Protein AF-0000000080326384 (afdb_homodimer)

Secondary structure (DSSP, 8-state):
--EEEEE--GGGHHHHHHHHHHHT----HHHHHHHHHHHHT-TTEEEEEEEETTEEEEEEEEEEE--SSS--EEEEEEEEE-GGG-SSSHHHHHHHHHHHHHHHTT--EEEEEEETT-HHHHHHHHHTT-EEEEEEEEEEEEPP-/--EEEEE--GGGHHHHHHHHHHHT----HHHHHHHHHHHHT-TTEEEEEEEETTEEEEEEEEEEE--SSS--EEEEEEEEE-GGG-SSSHHHHHHHHHHHHHHHTT--EEEEEEETT-HHHHHHHHHTT-EEEEEEEEEEEE---

Foldseek 3Di:
DDKDKDFDDLVCLVLVQVQVVVVVDHDDSVVSSVVCVVQVPDPFKTKMFIDDPHHGFKMWIKGWDDDPVDDIAIETPDIGGHPVCPPVCPRLVNVVVVCVVCVVVVHRHYYYDDDPVPVVVVVVVVVSPDDDDDDDDDDDDDDDD/DDKDKDFDDLVCLVLVQVQVVVVVDHDDSVVSSVVCVVQVPDPFKTKMFIDDPHHGFKMWIKGWDDDPVDDIAIETPDIGGHPVCPPVCPRLVNVVVVCVVCVVVVHRHYYYDDDPVPVVVVVVVVVSPDDDDDDDDDDDDDDDD

Solvent-accessible surface area (backbone atoms only — not comparable to full-atom values): 15819 Å² total; per-residue (Å²): 113,71,76,46,74,44,71,66,54,75,88,44,23,58,57,50,27,57,44,30,36,76,71,72,34,75,62,49,50,67,58,31,40,54,34,45,57,57,45,74,73,35,89,52,49,46,47,40,30,33,31,43,73,91,39,70,46,28,41,34,34,32,31,64,41,79,44,85,68,48,77,61,30,30,34,47,78,46,73,42,58,35,83,90,57,57,96,65,57,55,65,58,52,49,52,49,54,50,51,53,54,31,48,76,69,74,31,45,36,39,34,38,70,39,51,67,85,46,56,68,58,52,52,52,41,44,73,73,60,31,41,80,73,51,46,29,36,32,30,38,31,79,53,81,134,112,72,76,48,73,45,72,66,52,76,88,44,24,57,55,50,26,56,45,30,37,76,71,72,34,76,63,49,50,68,58,30,38,54,35,45,57,58,45,74,73,34,89,50,50,46,48,39,29,35,31,42,74,90,41,71,44,28,40,35,35,33,32,64,42,79,44,83,70,49,77,60,31,31,35,46,80,46,73,44,57,35,83,92,56,59,96,66,58,54,66,60,51,50,51,49,54,50,51,53,54,31,48,74,68,75,30,46,34,40,34,37,70,40,52,68,84,45,56,68,59,52,52,50,41,43,72,71,61,30,40,80,75,52,46,29,37,32,29,39,31,79,52,82,131

pLDDT: mean 96.23, std 3.72, range [65.94, 98.81]

Radius of gyration: 19.83 Å; Cα contacts (8 Å, |Δi|>4): 556; chains: 2; bounding box: 42×64×42 Å

InterPro domains:
  IPR000182 GNAT domain [PF00583] (30-130)
  IPR000182 GNAT domain [PS51186] (3-145)
  IPR016181 Acyl-CoA N-acyltransferase [SSF55729] (1-140)
  IPR050832 Bacterial Acetyltransferase [PTHR43877] (11-135)

Nearest PDB structures (foldseek):
  8a9o-assembly1_A  TM=8.578E-01  e=5.288E-11  Acinetobacter baumannii
  3bj7-assembly2_C  TM=8.298E-01  e=9.543E-10  Mus musculus
  2q4v-assembly1_B  TM=7.803E-01  e=3.926E-09  Homo sapiens
  2b3v-assembly1_A  TM=8.300E-01  e=1.332E-08  Homo sapiens
  6yug-assembly1_B  TM=7.821E-01  e=7.086E-08  Cryptosporidium parvum Iowa II

Organism: NCBI:txid1503925

Structure (mmCIF, N/CA/C/O backbone):
data_AF-0000000080326384-model_v1
#
loop_
_entity.id
_entity.type
_entity.pdbx_description
1 polymer 'GCN5 family acetyltransferase'
#
loop_
_atom_site.group_PDB
_atom_site.id
_atom_site.type_symbol
_atom_site.label_atom_id
_atom_site.label_alt_id
_atom_site.label_comp_id
_atom_site.label_asym_id
_atom_site.label_entity_id
_atom_site.label_seq_id
_atom_site.pdbx_PDB_ins_code
_atom_site.Cartn_x
_atom_site.Cartn_y
_atom_site.Cartn_z
_atom_site.occupancy
_atom_site.B_iso_or_equiv
_atom_site.auth_seq_id
_atom_site.auth_comp_id
_atom_site.auth_asym_id
_atom_site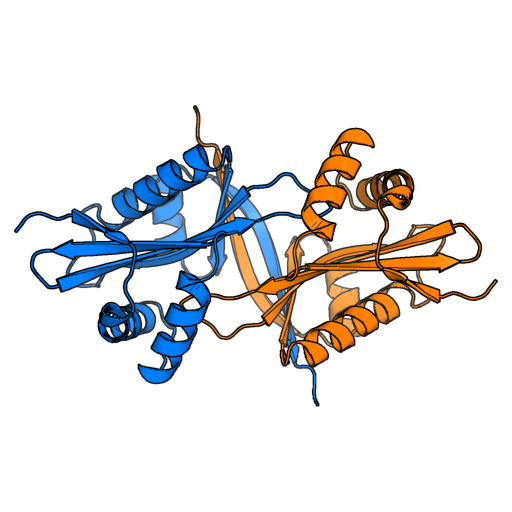.auth_atom_id
_atom_site.pdbx_PDB_model_num
ATOM 1 N N . MET A 1 1 ? 5.777 31.5 17.5 1 82.75 1 MET A N 1
ATOM 2 C CA . MET A 1 1 ? 6.441 30.328 18.062 1 82.75 1 MET A CA 1
ATOM 3 C C . MET A 1 1 ? 7.02 29.453 16.969 1 82.75 1 MET A C 1
ATOM 5 O O . MET A 1 1 ? 6.477 29.391 15.859 1 82.75 1 MET A O 1
ATOM 9 N N . PRO A 1 2 ? 8.125 28.828 17.312 1 91.62 2 PRO A N 1
ATOM 10 C CA . PRO A 1 2 ? 8.828 28.188 16.219 1 91.62 2 PRO A CA 1
ATOM 11 C C . PRO A 1 2 ? 8.172 26.875 15.781 1 91.62 2 PRO A C 1
ATOM 13 O O . PRO A 1 2 ? 7.559 26.188 16.609 1 91.62 2 PRO A O 1
ATOM 16 N N . LEU A 1 3 ? 8.102 26.609 14.562 1 96.62 3 LEU A N 1
ATOM 17 C CA . LEU A 1 3 ? 7.68 25.359 13.969 1 96.62 3 LEU A CA 1
ATOM 18 C C . LEU A 1 3 ? 8.641 24.234 14.336 1 96.62 3 LEU A C 1
ATOM 20 O O . LEU A 1 3 ? 9.859 24.391 14.234 1 96.62 3 LEU A O 1
ATOM 24 N N . TYR A 1 4 ? 8.148 23.125 14.906 1 97.81 4 TYR A N 1
ATOM 25 C CA . TYR A 1 4 ? 8.977 21.953 15.125 1 97.81 4 TYR A CA 1
ATOM 26 C C . TYR A 1 4 ? 8.227 20.672 14.781 1 97.81 4 TYR A C 1
ATOM 28 O O . TYR A 1 4 ? 7.008 20.703 14.578 1 97.81 4 TYR A O 1
ATOM 36 N N . PHE A 1 5 ? 8.93 19.578 14.664 1 98.5 5 PHE A N 1
ATOM 37 C CA . PHE A 1 5 ? 8.383 18.297 14.25 1 98.5 5 PHE A CA 1
ATOM 38 C C . PHE A 1 5 ? 8.656 17.219 15.305 1 98.5 5 PHE A C 1
ATOM 40 O O . PHE A 1 5 ? 9.734 17.188 15.891 1 98.5 5 PHE A O 1
ATOM 47 N N . ARG A 1 6 ? 7.711 16.391 15.508 1 98.12 6 ARG A N 1
ATOM 48 C CA . ARG A 1 6 ? 7.891 15.281 16.438 1 98.12 6 ARG A CA 1
ATOM 49 C C . ARG A 1 6 ? 6.996 14.102 16.062 1 98.12 6 ARG A C 1
ATOM 51 O O . ARG A 1 6 ? 6.098 14.242 15.227 1 98.12 6 ARG A O 1
ATOM 58 N N . ASP A 1 7 ? 7.242 12.977 16.703 1 98.12 7 ASP A N 1
ATOM 59 C CA . ASP A 1 7 ? 6.395 11.805 16.516 1 98.12 7 ASP A CA 1
ATOM 60 C C . ASP A 1 7 ? 4.984 12.055 17.047 1 98.12 7 ASP A C 1
ATOM 62 O O . ASP A 1 7 ? 4.809 12.75 18.047 1 98.12 7 ASP A O 1
ATOM 66 N N . LEU A 1 8 ? 4.023 11.469 16.375 1 98.31 8 LEU A N 1
ATOM 67 C CA . LEU A 1 8 ? 2.637 11.484 16.828 1 98.31 8 LEU A CA 1
ATOM 68 C C . LEU A 1 8 ? 2.502 10.828 18.188 1 98.31 8 LEU A C 1
ATOM 70 O O . LEU A 1 8 ? 3.207 9.859 18.484 1 98.31 8 LEU A O 1
ATOM 74 N N . LYS A 1 9 ? 1.653 11.359 19.016 1 97.44 9 LYS A N 1
ATOM 75 C CA . LYS A 1 9 ? 1.249 10.75 20.281 1 97.44 9 LYS A CA 1
ATOM 76 C C . LYS A 1 9 ? -0.255 10.5 20.312 1 97.44 9 LYS A C 1
ATOM 78 O O . LYS A 1 9 ? -1.006 11.086 19.531 1 97.44 9 LYS A O 1
ATOM 83 N N . ILE A 1 10 ? -0.626 9.594 21.25 1 96.94 10 ILE A N 1
ATOM 84 C CA . ILE A 1 10 ? -2.037 9.234 21.344 1 96.94 10 ILE A CA 1
ATOM 85 C C . ILE A 1 10 ? -2.867 10.477 21.656 1 96.94 10 ILE A C 1
ATOM 87 O O . ILE A 1 10 ? -3.994 10.617 21.172 1 96.94 10 ILE A O 1
ATOM 91 N N . GLU A 1 11 ? -2.35 11.445 22.375 1 97.06 11 GLU A N 1
ATOM 92 C CA . GLU A 1 11 ? -3.049 12.656 22.797 1 97.06 11 GLU A CA 1
ATOM 93 C C . GLU A 1 11 ? -3.316 13.578 21.609 1 97.06 11 GLU A C 1
ATOM 95 O O . GLU A 1 11 ? -4.117 14.508 21.703 1 97.06 11 GLU A O 1
ATOM 100 N N . ASP A 1 12 ? -2.684 13.281 20.469 1 98 12 ASP A N 1
ATOM 101 C CA . ASP A 1 12 ? -2.82 14.125 19.281 1 98 12 ASP A CA 1
ATOM 102 C C . ASP A 1 12 ? -4.047 13.727 18.469 1 98 12 ASP A C 1
ATOM 104 O O . ASP A 1 12 ? -4.352 14.352 17.453 1 98 12 ASP A O 1
ATOM 108 N N . ALA A 1 13 ? -4.809 12.773 18.922 1 97.69 13 ALA A N 1
ATOM 109 C CA . ALA A 1 13 ? -5.867 12.141 18.125 1 97.69 13 ALA A CA 1
ATOM 110 C C . ALA A 1 13 ? -6.91 13.172 17.688 1 97.69 13 ALA A C 1
ATOM 112 O O . ALA A 1 13 ? -7.41 13.117 16.562 1 97.69 13 ALA A O 1
ATOM 113 N N . GLU A 1 14 ? -7.223 14.062 18.531 1 97.56 14 GLU A N 1
ATOM 114 C CA . GLU A 1 14 ? -8.227 15.062 18.188 1 97.56 14 GLU A CA 1
ATOM 115 C C . GLU A 1 14 ? -7.754 15.945 17.031 1 97.56 14 GLU A C 1
ATOM 117 O O . GLU A 1 14 ? -8.516 16.219 16.109 1 97.56 14 GLU A O 1
ATOM 122 N N . ALA A 1 15 ? -6.562 16.422 17.156 1 98.12 15 ALA A N 1
ATOM 123 C CA . ALA A 1 15 ? -6 17.25 16.094 1 98.12 15 ALA A CA 1
ATOM 124 C C . ALA A 1 15 ? -5.898 16.484 14.789 1 98.12 15 ALA A C 1
ATOM 126 O O . ALA A 1 15 ? -6.176 17.016 13.711 1 98.12 15 ALA A O 1
ATOM 127 N N . VAL A 1 16 ? -5.496 15.195 14.867 1 98.19 16 VAL A N 1
ATOM 128 C CA . VAL A 1 16 ? -5.402 14.336 13.688 1 98.19 16 VAL A CA 1
ATOM 129 C C . VAL A 1 16 ? -6.777 14.195 13.039 1 98.19 16 VAL A C 1
ATOM 131 O O . VAL A 1 16 ? -6.906 14.289 11.82 1 98.19 16 VAL A O 1
ATOM 134 N N . THR A 1 17 ? -7.777 14 13.875 1 98.06 17 THR A N 1
ATOM 135 C CA . THR A 1 17 ? -9.141 13.875 13.383 1 98.06 17 THR A CA 1
ATOM 136 C C . THR A 1 17 ? -9.562 15.125 12.609 1 98.06 17 THR A C 1
ATOM 138 O O . THR A 1 17 ? -10.055 15.031 11.484 1 98.06 17 THR A O 1
ATOM 141 N N . ARG A 1 18 ? -9.328 16.234 13.219 1 97.81 18 ARG A N 1
ATOM 142 C CA . ARG A 1 18 ? -9.68 17.516 12.609 1 97.81 18 ARG A CA 1
ATOM 143 C C . ARG A 1 18 ? -8.953 17.703 11.281 1 97.81 18 ARG A C 1
ATOM 145 O O . ARG A 1 18 ? -9.562 18.094 10.281 1 97.81 18 ARG A O 1
ATOM 152 N N . LEU A 1 19 ? -7.699 17.422 11.234 1 98.19 19 LEU A N 1
ATOM 153 C CA . LEU A 1 19 ? -6.891 17.609 10.031 1 98.19 19 LEU A CA 1
ATOM 154 C C . LEU A 1 19 ? -7.273 16.594 8.961 1 98.19 19 LEU A C 1
ATOM 156 O O . LEU A 1 19 ? -7.297 16.922 7.77 1 98.19 19 LEU A O 1
ATOM 160 N N . SER A 1 20 ? -7.512 15.312 9.383 1 97.62 20 SER A N 1
ATOM 161 C CA . SER A 1 20 ? -7.93 14.297 8.43 1 97.62 20 SER A CA 1
ATOM 162 C C . SER A 1 20 ? -9.242 14.68 7.75 1 97.62 20 SER A C 1
ATOM 164 O O . SER A 1 20 ? -9.453 14.375 6.574 1 97.62 20 SER A O 1
ATOM 166 N N . ASP A 1 21 ? -10.109 15.328 8.484 1 97.12 21 ASP A N 1
ATOM 167 C CA . ASP A 1 21 ? -11.352 15.828 7.914 1 97.12 21 ASP A CA 1
ATOM 168 C C . ASP A 1 21 ? -11.078 16.812 6.781 1 97.12 21 ASP A C 1
ATOM 170 O O . ASP A 1 21 ? -11.742 16.766 5.738 1 97.12 21 ASP A O 1
ATOM 174 N N . GLN A 1 22 ? -10.07 17.672 6.961 1 95.81 22 GLN A N 1
ATOM 175 C CA . GLN A 1 22 ? -9.695 18.625 5.93 1 95.81 22 GLN A CA 1
ATOM 176 C C . GLN A 1 22 ? -9.172 17.922 4.684 1 95.81 22 GLN A C 1
ATOM 178 O O . GLN A 1 22 ? -9.273 18.438 3.572 1 95.81 22 GLN A O 1
ATOM 183 N N . LEU A 1 23 ? -8.617 16.734 4.875 1 92.38 23 LEU A N 1
ATOM 184 C CA . LEU A 1 23 ? -8.07 15.922 3.789 1 92.38 23 LEU A CA 1
ATOM 185 C C . LEU A 1 23 ? -9.18 15.18 3.057 1 92.38 23 LEU A C 1
ATOM 187 O O . LEU A 1 23 ? -8.961 14.641 1.967 1 92.38 23 LEU A O 1
ATOM 191 N N . GLY A 1 24 ? -10.398 15.156 3.641 1 93.12 24 GLY A N 1
ATOM 192 C CA . GLY A 1 24 ? -11.539 14.508 3.02 1 93.12 24 GLY A CA 1
ATOM 193 C C . GLY A 1 24 ? -11.852 13.148 3.627 1 93.12 24 GLY A C 1
ATOM 194 O O . GLY A 1 24 ? -12.562 12.344 3.021 1 93.12 24 GLY A O 1
ATOM 195 N N . TYR A 1 25 ? -11.281 12.883 4.777 1 94.56 25 TYR A N 1
ATOM 196 C CA . TYR A 1 25 ? -11.477 11.602 5.453 1 94.56 25 TYR A CA 1
ATOM 197 C C . TYR A 1 25 ? -12.055 11.812 6.848 1 94.56 25 TYR A C 1
ATOM 199 O O . TYR A 1 25 ? -11.328 11.719 7.844 1 94.56 25 TYR A O 1
ATOM 207 N N . PRO A 1 26 ? -13.297 12.008 6.906 1 94.62 26 PRO A N 1
ATOM 208 C CA . PRO A 1 26 ? -13.914 12.227 8.219 1 94.62 26 PRO A CA 1
ATOM 209 C C . PRO A 1 26 ? -13.891 10.977 9.094 1 94.62 26 PRO A C 1
ATOM 211 O O . PRO A 1 26 ? -13.984 9.859 8.586 1 94.62 26 PRO A O 1
ATOM 214 N N . ALA A 1 27 ? -13.703 11.094 10.359 1 95.44 27 ALA A N 1
ATOM 215 C CA . ALA A 1 27 ? -13.727 10.039 11.375 1 95.44 27 ALA A CA 1
ATOM 216 C C . ALA A 1 27 ? -14.055 10.609 12.75 1 95.44 27 ALA A C 1
ATOM 218 O O . ALA A 1 27 ? -13.992 11.82 12.961 1 95.44 27 ALA A O 1
ATOM 219 N N . THR A 1 28 ? -14.469 9.781 13.609 1 96.31 28 THR A N 1
ATOM 220 C CA . THR A 1 28 ? -14.617 10.188 15.008 1 96.31 28 THR A CA 1
ATOM 221 C C . THR A 1 28 ? -13.266 10.156 15.719 1 96.31 28 THR A C 1
ATOM 223 O O . THR A 1 28 ? -12.344 9.469 15.281 1 96.31 28 THR A O 1
ATOM 226 N N . LYS A 1 29 ? -13.227 10.914 16.781 1 96.19 29 LYS A N 1
ATOM 227 C CA . LYS A 1 29 ? -12.023 10.875 17.594 1 96.19 29 LYS A CA 1
ATOM 228 C C . LYS A 1 29 ? -11.719 9.453 18.062 1 96.19 29 LYS A C 1
ATOM 230 O O . LYS A 1 29 ? -10.555 9.039 18.078 1 96.19 29 LYS A O 1
ATOM 235 N N . ALA A 1 30 ? -12.742 8.727 18.391 1 96.75 30 ALA A N 1
ATOM 236 C CA . ALA A 1 30 ? -12.578 7.359 18.875 1 96.75 30 ALA A CA 1
ATOM 237 C C . ALA A 1 30 ? -11.977 6.469 17.781 1 96.75 30 ALA A C 1
ATOM 239 O O . ALA A 1 30 ? -11.094 5.656 18.062 1 96.75 30 ALA A O 1
ATOM 240 N N . GLU A 1 31 ? -12.422 6.59 16.594 1 96.38 31 GLU A N 1
ATOM 241 C CA . GLU A 1 31 ? -11.875 5.84 15.469 1 96.38 31 GLU A CA 1
ATOM 242 C C . GLU A 1 31 ? -10.398 6.184 15.242 1 96.38 31 GLU A C 1
ATOM 244 O O . GLU A 1 31 ? -9.578 5.293 15.039 1 96.38 31 GLU A O 1
ATOM 249 N N . THR A 1 32 ? -10.156 7.492 15.328 1 97.44 32 THR A N 1
ATOM 250 C CA . THR A 1 32 ? -8.781 7.953 15.133 1 97.44 32 THR A CA 1
ATOM 251 C C . THR A 1 32 ? -7.879 7.426 16.234 1 97.44 32 THR A C 1
ATOM 253 O O . THR A 1 32 ? -6.746 7.008 15.977 1 97.44 32 THR A O 1
ATOM 256 N N . GLU A 1 33 ? -8.336 7.398 17.422 1 97.38 33 GLU A N 1
ATOM 257 C CA . GLU A 1 33 ? -7.551 6.883 18.547 1 97.38 33 GLU A CA 1
ATOM 258 C C . GLU A 1 33 ? -7.199 5.41 18.344 1 97.38 33 GLU A C 1
ATOM 260 O O . GLU A 1 33 ? -6.078 4.988 18.641 1 97.38 33 GLU A O 1
ATOM 265 N N . LEU A 1 34 ? -8.148 4.684 17.875 1 95.62 34 LEU A N 1
ATOM 266 C CA . LEU A 1 34 ? -7.902 3.273 17.594 1 95.62 34 LEU A CA 1
ATOM 267 C C . LEU A 1 34 ? -6.82 3.107 16.531 1 95.62 34 LEU A C 1
ATOM 269 O O . LEU A 1 34 ? -5.922 2.275 16.688 1 95.62 34 LEU A O 1
ATOM 273 N N . ARG A 1 35 ? -6.891 3.902 15.539 1 96.69 35 ARG A N 1
ATOM 274 C CA . ARG A 1 35 ? -5.906 3.854 14.461 1 96.69 35 ARG A CA 1
ATOM 275 C C . ARG A 1 35 ? -4.523 4.242 14.969 1 96.69 35 ARG A C 1
ATOM 277 O O . ARG A 1 35 ? -3.535 3.562 14.68 1 96.69 35 ARG A O 1
ATOM 284 N N . VAL A 1 36 ? -4.508 5.328 15.719 1 97.38 36 VAL A N 1
ATOM 285 C CA . VAL A 1 36 ? -3.252 5.836 16.266 1 97.38 36 VAL A CA 1
ATOM 286 C C . VAL A 1 36 ? -2.598 4.77 17.141 1 97.38 36 VAL A C 1
ATOM 288 O O . VAL A 1 36 ? -1.4 4.5 17.016 1 97.38 36 VAL A O 1
ATOM 291 N N . ASN A 1 37 ? -3.357 4.141 17.938 1 95.62 37 ASN A N 1
ATOM 292 C CA . ASN A 1 37 ? -2.832 3.107 18.828 1 95.62 37 ASN A CA 1
ATOM 293 C C . ASN A 1 37 ? -2.232 1.948 18.031 1 95.62 37 ASN A C 1
ATOM 295 O O . ASN A 1 37 ? -1.152 1.457 18.375 1 95.62 37 ASN A O 1
ATOM 299 N N . SER A 1 38 ? -2.91 1.546 17.031 1 94.75 38 SER A N 1
ATOM 300 C CA . SER A 1 38 ? -2.424 0.454 16.203 1 94.75 38 SER A CA 1
ATOM 301 C C . SER A 1 38 ? -1.134 0.837 15.477 1 94.75 38 SER A C 1
ATOM 303 O O . SER A 1 38 ? -0.202 0.035 15.398 1 94.75 38 SER A O 1
ATOM 305 N N . LEU A 1 39 ? -1.082 2.049 15.055 1 96.81 39 LEU A N 1
ATOM 306 C CA . LEU A 1 39 ? 0.039 2.516 14.242 1 96.81 39 LEU A CA 1
ATOM 307 C C . LEU A 1 39 ? 1.275 2.744 15.109 1 96.81 39 LEU A C 1
ATOM 309 O O . LEU A 1 39 ? 2.395 2.434 14.695 1 96.81 39 LEU A O 1
ATOM 313 N N . LEU A 1 40 ? 1.076 3.266 16.312 1 94.81 40 LEU A N 1
ATOM 314 C CA . LEU A 1 40 ? 2.195 3.592 17.188 1 94.81 40 LEU A CA 1
ATOM 315 C C . LEU A 1 40 ? 2.932 2.328 17.625 1 94.81 40 LEU A C 1
ATOM 317 O O . LEU A 1 40 ? 4.125 2.373 17.922 1 94.81 40 LEU A O 1
ATOM 321 N N . LEU A 1 41 ? 2.297 1.226 17.562 1 90.69 41 LEU A N 1
ATOM 322 C CA . LEU A 1 41 ? 2.875 -0.046 17.984 1 90.69 41 LEU A CA 1
ATOM 323 C C . LEU A 1 41 ? 3.533 -0.76 16.812 1 90.69 41 LEU A C 1
ATOM 325 O O . LEU A 1 41 ? 4.172 -1.798 16.984 1 90.69 41 LEU A O 1
ATOM 329 N N . HIS A 1 42 ? 3.432 -0.216 15.664 1 92.44 42 HIS A N 1
ATOM 330 C CA . HIS A 1 42 ? 3.924 -0.877 14.461 1 92.44 42 HIS A CA 1
ATOM 331 C C . HIS A 1 42 ? 5.258 -0.287 14.016 1 92.44 42 HIS A C 1
ATOM 333 O O . HIS A 1 42 ? 5.34 0.901 13.695 1 92.44 42 HIS A O 1
ATOM 339 N N . PRO A 1 43 ? 6.293 -1.013 13.93 1 90.69 43 PRO A N 1
ATOM 340 C CA . PRO A 1 43 ? 7.633 -0.489 13.664 1 90.69 43 PRO A CA 1
ATOM 341 C C . PRO A 1 43 ? 7.809 -0.025 12.219 1 90.69 43 PRO A C 1
ATOM 343 O O . PRO A 1 43 ? 8.789 0.657 11.898 1 90.69 43 PRO A O 1
ATOM 346 N N . ASP A 1 44 ? 6.898 -0.338 11.344 1 95.88 44 ASP A N 1
ATOM 347 C CA . ASP A 1 44 ? 7.082 -0.055 9.922 1 95.88 44 ASP A CA 1
ATOM 348 C C . ASP A 1 44 ? 6.41 1.26 9.531 1 95.88 44 ASP A C 1
ATOM 350 O O . ASP A 1 44 ? 6.348 1.606 8.352 1 95.88 44 ASP A O 1
ATOM 354 N N . HIS A 1 45 ? 5.914 1.944 10.562 1 97.94 45 HIS A N 1
ATOM 355 C CA . HIS A 1 45 ? 5.18 3.172 10.273 1 97.94 45 HIS A CA 1
ATOM 356 C C . HIS A 1 45 ? 5.867 4.383 10.891 1 97.94 45 HIS A C 1
ATOM 358 O O . HIS A 1 45 ? 6.434 4.289 11.984 1 97.94 45 HIS A O 1
ATOM 364 N N . CYS A 1 46 ? 5.789 5.469 10.164 1 97.88 46 CYS A N 1
ATOM 365 C CA . CYS A 1 46 ? 6.309 6.77 10.57 1 97.88 46 CYS A CA 1
ATOM 366 C C . CYS A 1 46 ? 5.219 7.832 10.516 1 97.88 46 CYS A C 1
ATOM 368 O O . CYS A 1 46 ? 4.672 8.109 9.453 1 97.88 46 CYS A O 1
ATOM 370 N N . ILE A 1 47 ? 4.898 8.336 11.664 1 98.69 47 ILE A N 1
ATOM 371 C CA . ILE A 1 47 ? 3.9 9.398 11.727 1 98.69 47 ILE A CA 1
ATOM 372 C C . ILE A 1 47 ? 4.484 10.617 12.438 1 98.69 47 ILE A C 1
ATOM 374 O O . ILE A 1 47 ? 4.801 10.555 13.633 1 98.69 47 ILE A O 1
ATOM 378 N N . ILE A 1 48 ? 4.547 11.703 11.711 1 98.75 48 ILE A N 1
ATOM 379 C CA . ILE A 1 48 ? 5.145 12.938 12.219 1 98.75 48 ILE A CA 1
ATOM 380 C C . ILE A 1 48 ? 4.117 14.062 12.188 1 98.75 48 ILE A C 1
ATOM 382 O O . ILE A 1 48 ? 3.369 14.203 11.219 1 98.75 48 ILE A O 1
ATOM 386 N N . VAL A 1 49 ? 4.117 14.836 13.289 1 98.81 49 VAL A N 1
ATOM 387 C CA . VAL A 1 49 ? 3.254 16.016 13.328 1 98.81 49 VAL A CA 1
ATOM 388 C C . VAL A 1 49 ? 4.102 17.281 13.328 1 98.81 49 VAL A C 1
ATOM 390 O O . VAL A 1 49 ? 5.227 17.281 13.836 1 98.81 49 VAL A O 1
ATOM 393 N N . ALA A 1 50 ? 3.598 18.297 12.648 1 98.81 50 ALA A N 1
ATOM 394 C CA . ALA A 1 50 ? 4.133 19.641 12.695 1 98.81 50 ALA A CA 1
ATOM 395 C C . ALA A 1 50 ? 3.426 20.484 13.758 1 98.81 50 ALA A C 1
ATOM 397 O O . ALA A 1 50 ? 2.195 20.531 13.797 1 98.81 50 ALA A O 1
ATOM 398 N N . VAL A 1 51 ? 4.227 21.188 14.617 1 98.56 51 VAL A N 1
ATOM 399 C CA . VAL A 1 51 ? 3.643 21.875 15.766 1 98.56 51 VAL A CA 1
ATOM 400 C C . VAL A 1 51 ? 4.113 23.328 15.805 1 98.56 51 VAL A C 1
ATOM 402 O O . VAL A 1 51 ? 5.301 23.594 15.641 1 98.56 51 VAL A O 1
ATOM 405 N N . ILE A 1 52 ? 3.193 24.219 15.922 1 97.38 52 ILE A N 1
ATOM 406 C CA . ILE A 1 52 ? 3.453 25.625 16.219 1 97.38 52 ILE A CA 1
ATOM 407 C C . ILE A 1 52 ? 2.803 26 17.547 1 97.38 52 ILE A C 1
ATOM 409 O O . ILE A 1 52 ? 1.576 25.984 17.672 1 97.38 52 ILE A O 1
ATOM 413 N N . GLY A 1 53 ? 3.623 26.328 18.516 1 94.31 53 GLY A N 1
ATOM 414 C CA . GLY A 1 53 ? 3.066 26.484 19.844 1 94.31 53 GLY A CA 1
ATOM 415 C C . GLY A 1 53 ? 2.482 25.203 20.406 1 94.31 53 GLY A C 1
ATOM 416 O O . GLY A 1 53 ? 3.191 24.203 20.547 1 94.31 53 GLY A O 1
ATOM 417 N N . GLU A 1 54 ? 1.182 25.188 20.641 1 93.25 54 GLU A N 1
ATOM 418 C CA . GLU A 1 54 ? 0.515 23.984 21.125 1 93.25 54 GLU A CA 1
ATOM 419 C C . GLU A 1 54 ? -0.403 23.391 20.062 1 93.25 54 GLU A C 1
ATOM 421 O O . GLU A 1 54 ? -1.105 22.406 20.312 1 93.25 54 GLU A O 1
ATOM 426 N N . THR A 1 55 ? -0.257 23.938 18.891 1 96.94 55 THR A N 1
ATOM 427 C CA . THR A 1 55 ? -1.191 23.562 17.844 1 96.94 55 THR A CA 1
ATOM 428 C C . THR A 1 55 ? -0.524 22.625 16.844 1 96.94 55 THR A C 1
ATOM 430 O O . THR A 1 55 ? 0.565 22.906 16.344 1 96.94 55 THR A O 1
ATOM 433 N N . ILE A 1 56 ? -1.104 21.484 16.656 1 98.44 56 ILE A N 1
ATOM 434 C CA . ILE A 1 56 ? -0.689 20.625 15.555 1 98.44 56 ILE A CA 1
ATOM 435 C C . ILE A 1 56 ? -1.237 21.172 14.242 1 98.44 56 ILE A C 1
ATOM 437 O O . ILE A 1 56 ? -2.453 21.219 14.039 1 98.44 56 ILE A O 1
ATOM 441 N N . THR A 1 57 ? -0.341 21.547 13.352 1 98.56 57 THR A N 1
ATOM 442 C CA . THR A 1 57 ? -0.741 22.266 12.141 1 98.56 57 THR A CA 1
ATOM 443 C C . THR A 1 57 ? -0.676 21.344 10.922 1 98.56 57 THR A C 1
ATOM 445 O O . THR A 1 57 ? -1.09 21.734 9.828 1 98.56 57 THR A O 1
ATOM 448 N N . GLY A 1 58 ? -0.171 20.141 11.047 1 98.75 58 GLY A N 1
ATOM 449 C CA . GLY A 1 58 ? -0.1 19.172 9.969 1 98.75 58 GLY A CA 1
ATOM 450 C C . GLY A 1 58 ? 0.438 17.828 10.414 1 98.75 58 GLY A C 1
ATOM 451 O O . GLY A 1 58 ? 0.966 17.688 11.516 1 98.75 58 GLY A O 1
ATOM 452 N N . TRP A 1 59 ? 0.238 16.828 9.586 1 98.81 59 TRP A N 1
ATOM 453 C CA . TRP A 1 59 ? 0.836 15.523 9.844 1 98.81 59 TRP A CA 1
ATOM 454 C C . TRP A 1 59 ? 1.164 14.805 8.539 1 98.81 59 TRP A C 1
ATOM 456 O O . TRP A 1 59 ? 0.637 15.156 7.477 1 98.81 59 TRP A O 1
ATOM 466 N N . ILE A 1 60 ? 2.09 13.914 8.602 1 98.81 60 ILE A N 1
ATOM 467 C CA . ILE A 1 60 ? 2.43 13 7.52 1 98.81 60 ILE A CA 1
ATOM 468 C C . ILE A 1 60 ? 2.5 11.57 8.047 1 98.81 60 ILE A C 1
ATOM 470 O O . ILE A 1 60 ? 2.941 11.344 9.18 1 98.81 60 ILE A O 1
ATOM 474 N N . HIS A 1 61 ? 1.938 10.672 7.332 1 98.81 61 HIS A N 1
ATOM 475 C CA . HIS A 1 61 ? 2.014 9.234 7.594 1 98.81 61 HIS A CA 1
ATOM 476 C C . HIS A 1 61 ? 2.73 8.508 6.461 1 98.81 61 HIS A C 1
ATOM 478 O O . HIS A 1 61 ? 2.346 8.625 5.297 1 98.81 61 HIS A O 1
ATOM 484 N N . ALA A 1 62 ? 3.785 7.809 6.746 1 98.75 62 ALA A N 1
ATOM 485 C CA . ALA A 1 62 ? 4.535 6.992 5.797 1 98.75 62 ALA A CA 1
ATOM 486 C C . ALA A 1 62 ? 4.828 5.609 6.371 1 98.75 62 ALA A C 1
ATOM 488 O O . ALA A 1 62 ? 4.738 5.402 7.582 1 98.75 62 ALA A O 1
ATOM 489 N N . PHE A 1 63 ? 5.125 4.648 5.496 1 98.44 63 PHE A N 1
ATOM 490 C CA . PHE A 1 63 ? 5.352 3.295 5.992 1 98.44 63 PHE A CA 1
ATOM 491 C C . PHE A 1 63 ? 6.293 2.529 5.066 1 98.44 63 PHE A C 1
ATOM 493 O O . PHE A 1 63 ? 6.309 2.764 3.855 1 98.44 63 PHE A O 1
ATOM 500 N N . TYR A 1 64 ? 7.102 1.688 5.727 1 97.56 64 TYR A N 1
ATOM 501 C CA . TYR A 1 64 ? 8.016 0.776 5.047 1 97.56 64 TYR A CA 1
ATOM 502 C C . TYR A 1 64 ? 7.246 -0.316 4.312 1 97.56 64 TYR A C 1
ATOM 504 O O . TYR A 1 64 ? 6.359 -0.952 4.883 1 97.56 64 TYR A O 1
ATOM 512 N N . THR A 1 65 ? 7.578 -0.51 3.016 1 97.12 65 THR A N 1
ATOM 513 C CA . THR A 1 65 ? 6.812 -1.421 2.17 1 97.12 65 THR A CA 1
ATOM 514 C C . THR A 1 65 ? 7.723 -2.48 1.558 1 97.12 65 THR A C 1
ATOM 516 O O . THR A 1 65 ? 8.742 -2.154 0.95 1 97.12 65 THR A O 1
ATOM 519 N N . ILE A 1 66 ? 7.352 -3.717 1.781 1 95.69 66 ILE A N 1
ATOM 520 C CA . ILE A 1 66 ? 8.039 -4.824 1.126 1 95.69 66 ILE A CA 1
ATOM 521 C C . ILE A 1 66 ? 7.07 -5.547 0.189 1 95.69 66 ILE A C 1
ATOM 523 O O . ILE A 1 66 ? 5.879 -5.66 0.484 1 95.69 66 ILE A O 1
ATOM 527 N N . ARG A 1 67 ? 7.523 -5.949 -0.916 1 96.75 67 ARG A N 1
ATOM 528 C CA . ARG A 1 67 ? 6.781 -6.676 -1.94 1 96.75 67 ARG A CA 1
ATOM 529 C C . ARG A 1 67 ? 7.555 -7.906 -2.406 1 96.75 67 ARG A C 1
ATOM 531 O O . ARG A 1 67 ? 8.789 -7.93 -2.352 1 96.75 67 ARG A O 1
ATOM 538 N N . LEU A 1 68 ? 6.781 -8.883 -2.832 1 97.06 68 LEU A N 1
ATOM 539 C CA . LEU A 1 68 ? 7.418 -10.094 -3.328 1 97.06 68 LEU A CA 1
ATOM 540 C C . LEU A 1 68 ? 8.172 -9.828 -4.629 1 97.06 68 LEU A C 1
ATOM 542 O O . LEU A 1 68 ? 9.211 -10.438 -4.887 1 97.06 68 LEU A O 1
ATOM 546 N N . GLU A 1 69 ? 7.715 -8.82 -5.426 1 93.12 69 GLU A N 1
ATOM 547 C CA . GLU A 1 69 ? 8.234 -8.648 -6.781 1 93.12 69 GLU A CA 1
ATOM 548 C C . GLU A 1 69 ? 9.055 -7.371 -6.898 1 93.12 69 GLU A C 1
ATOM 550 O O . GLU A 1 69 ? 9.492 -7.008 -7.992 1 93.12 69 GLU A O 1
ATOM 555 N N . ALA A 1 70 ? 9.258 -6.633 -5.762 1 92.81 70 ALA A N 1
ATOM 556 C CA . ALA A 1 70 ? 9.953 -5.352 -5.852 1 92.81 70 ALA A CA 1
ATOM 557 C C . ALA A 1 70 ? 10.82 -5.109 -4.625 1 92.81 70 ALA A C 1
ATOM 559 O O . ALA A 1 70 ? 10.617 -5.73 -3.578 1 92.81 70 ALA A O 1
ATOM 560 N N . ASP A 1 71 ? 11.766 -4.23 -4.828 1 93.06 71 ASP A N 1
ATOM 561 C CA . ASP A 1 71 ? 12.586 -3.787 -3.705 1 93.06 71 ASP A CA 1
ATOM 562 C C . ASP A 1 71 ? 11.773 -2.943 -2.729 1 93.06 71 ASP A C 1
ATOM 564 O O . ASP A 1 71 ? 10.766 -2.346 -3.109 1 93.06 71 ASP A O 1
ATOM 568 N N . PRO A 1 72 ? 12.242 -2.912 -1.499 1 96.06 72 PRO A N 1
ATOM 569 C CA . PRO A 1 72 ? 11.523 -2.119 -0.498 1 96.06 72 PRO A CA 1
ATOM 570 C C . PRO A 1 72 ? 11.508 -0.627 -0.828 1 96.06 72 PRO A C 1
ATOM 572 O O . PRO A 1 72 ? 12.445 -0.118 -1.446 1 96.06 72 PRO A O 1
ATOM 575 N N . PHE A 1 73 ? 10.492 -0.002 -0.465 1 97.81 73 PHE A N 1
ATOM 576 C CA . PHE A 1 73 ? 10.359 1.447 -0.554 1 97.81 73 PHE A CA 1
ATOM 577 C C . PHE A 1 73 ? 9.508 1.984 0.589 1 97.81 73 PHE A C 1
ATOM 579 O O . PHE A 1 73 ? 8.945 1.211 1.366 1 97.81 73 PHE A O 1
ATOM 586 N N . VAL A 1 74 ? 9.531 3.268 0.77 1 98.62 74 VAL A N 1
ATOM 587 C CA . VAL A 1 74 ? 8.656 3.926 1.732 1 98.62 74 VAL A CA 1
ATOM 588 C C . VAL A 1 74 ? 7.523 4.637 0.996 1 98.62 74 VAL A C 1
ATOM 590 O O . VAL A 1 74 ? 7.762 5.344 0.015 1 98.62 74 VAL A O 1
ATOM 593 N N . GLU A 1 75 ? 6.344 4.367 1.434 1 98.75 75 GLU A N 1
ATOM 594 C CA . GLU A 1 75 ? 5.184 5.012 0.826 1 98.75 75 GLU A CA 1
ATOM 595 C C . GLU A 1 75 ? 4.57 6.043 1.769 1 98.75 75 GLU A C 1
ATOM 597 O O . GLU A 1 75 ? 4.43 5.793 2.967 1 98.75 75 GLU A O 1
ATOM 602 N N . ILE A 1 76 ? 4.332 7.23 1.221 1 98.69 76 ILE A N 1
ATOM 603 C CA . ILE A 1 76 ? 3.555 8.227 1.945 1 98.69 76 ILE A CA 1
ATOM 604 C C . ILE A 1 76 ? 2.064 7.945 1.775 1 98.69 76 ILE A C 1
ATOM 606 O O . ILE A 1 76 ? 1.534 8.023 0.665 1 98.69 76 ILE A O 1
ATOM 610 N N . GLY A 1 77 ? 1.423 7.641 2.869 1 97.94 77 GLY A N 1
ATOM 611 C CA . GLY A 1 77 ? 0.01 7.297 2.854 1 97.94 77 GLY A CA 1
ATOM 612 C C . GLY A 1 77 ? -0.9 8.508 2.947 1 97.94 77 GLY A C 1
ATOM 613 O O . GLY A 1 77 ? -2.057 8.453 2.523 1 97.94 77 GLY A O 1
ATOM 614 N N . GLY A 1 78 ? -0.356 9.547 3.57 1 97.62 78 GLY A N 1
ATOM 615 C CA . GLY A 1 78 ? -1.122 10.773 3.727 1 97.62 78 GLY A CA 1
ATOM 616 C C . GLY A 1 78 ? -0.29 11.938 4.234 1 97.62 78 GLY A C 1
ATOM 617 O O . GLY A 1 78 ? 0.692 11.734 4.953 1 97.62 78 GLY A O 1
ATOM 618 N N . LEU A 1 79 ? -0.734 13.055 3.869 1 98.31 79 LEU A N 1
ATOM 619 C CA . LEU A 1 79 ? -0.142 14.32 4.293 1 98.31 79 LEU A CA 1
ATOM 620 C C . LEU A 1 79 ? -1.181 15.438 4.285 1 98.31 79 LEU A C 1
ATOM 622 O O . LEU A 1 79 ? -1.95 15.562 3.328 1 98.31 79 LEU A O 1
ATOM 626 N N . VAL A 1 80 ? -1.208 16.156 5.379 1 98.12 80 VAL A N 1
ATOM 627 C CA . VAL A 1 80 ? -2.143 17.281 5.43 1 98.12 80 VAL A CA 1
ATOM 628 C C . VAL A 1 80 ? -1.539 18.422 6.238 1 98.12 80 VAL A C 1
ATOM 630 O O . VAL A 1 80 ? -0.871 18.188 7.25 1 98.12 80 VAL A O 1
ATOM 633 N N . VAL A 1 81 ? -1.687 19.578 5.746 1 98.31 81 VAL A N 1
ATOM 634 C CA . VAL A 1 81 ? -1.403 20.812 6.473 1 98.31 81 VAL A CA 1
ATOM 635 C C . VAL A 1 81 ? -2.695 21.609 6.676 1 98.31 81 VAL A C 1
ATOM 637 O O . VAL A 1 81 ? -3.5 21.734 5.75 1 98.31 81 VAL A O 1
ATOM 640 N N . ASP A 1 82 ? -2.871 22.078 7.875 1 98.31 82 ASP A N 1
ATOM 641 C CA . ASP A 1 82 ? -4.039 22.891 8.188 1 98.31 82 ASP A CA 1
ATOM 642 C C . ASP A 1 82 ? -4.215 24.016 7.164 1 98.31 82 ASP A C 1
ATOM 644 O O . ASP A 1 82 ? -3.246 24.672 6.793 1 98.31 82 ASP A O 1
ATOM 648 N N . GLU A 1 83 ? -5.426 24.203 6.734 1 97.06 83 GLU A N 1
ATOM 649 C CA . GLU A 1 83 ? -5.734 25.203 5.711 1 97.06 83 GLU A CA 1
ATOM 650 C C . GLU A 1 83 ? -5.23 26.578 6.113 1 97.06 83 GLU A C 1
ATOM 652 O O . GLU A 1 83 ? -4.844 27.375 5.258 1 97.06 83 GLU A O 1
ATOM 657 N N . ASN A 1 84 ? -5.152 26.891 7.402 1 96.31 84 ASN A N 1
ATOM 658 C CA . ASN A 1 84 ? -4.75 28.188 7.906 1 96.31 84 ASN A CA 1
ATOM 659 C C . ASN A 1 84 ? -3.232 28.344 7.934 1 96.31 84 ASN A C 1
ATOM 661 O O . ASN A 1 84 ? -2.713 29.438 8.172 1 96.31 84 ASN A O 1
ATOM 665 N N . TYR A 1 85 ? -2.541 27.281 7.676 1 96.31 85 TYR A N 1
ATOM 666 C CA . TYR A 1 85 ? -1.088 27.297 7.797 1 96.31 85 TYR A CA 1
ATOM 667 C C . TYR A 1 85 ? -0.425 26.875 6.496 1 96.31 85 TYR A C 1
ATOM 669 O O . TYR A 1 85 ? 0.76 26.531 6.477 1 96.31 85 TYR A O 1
ATOM 677 N N . ARG A 1 86 ? -1.101 26.828 5.402 1 94.44 8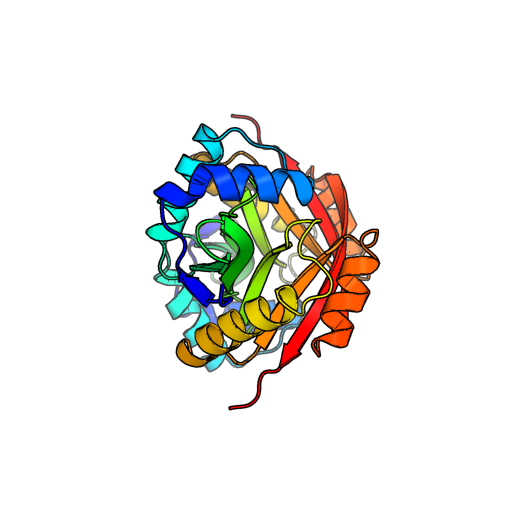6 ARG A N 1
ATOM 678 C CA . ARG A 1 86 ? -0.58 26.375 4.121 1 94.44 86 ARG A CA 1
ATOM 679 C C . ARG A 1 86 ? 0.301 27.438 3.473 1 94.44 86 ARG A C 1
ATOM 681 O O . ARG A 1 86 ? 0.354 28.578 3.941 1 94.44 86 ARG A O 1
ATOM 688 N N . ASN A 1 87 ? 1.138 27.031 2.562 1 92.06 87 ASN A N 1
ATOM 689 C CA . ASN A 1 87 ? 2.062 27.891 1.823 1 92.06 87 ASN A CA 1
ATOM 690 C C . ASN A 1 87 ? 3.17 28.422 2.725 1 92.06 87 ASN A C 1
ATOM 692 O O . ASN A 1 87 ? 3.619 29.562 2.551 1 92.06 87 ASN A O 1
ATOM 696 N N . GLN A 1 88 ? 3.51 27.688 3.752 1 93.88 88 GLN A N 1
ATOM 697 C CA . GLN A 1 88 ? 4.582 28.031 4.68 1 93.88 88 GLN A CA 1
ATOM 698 C C . GLN A 1 88 ? 5.656 26.953 4.711 1 93.88 88 GLN A C 1
ATOM 700 O O . GLN A 1 88 ? 6.391 26.828 5.691 1 93.88 88 GLN A O 1
ATOM 705 N N . GLN A 1 89 ? 5.652 26.062 3.727 1 95.62 89 GLN A N 1
ATOM 706 C CA . GLN A 1 89 ? 6.668 25.031 3.498 1 95.62 89 GLN A CA 1
ATOM 707 C C . GLN A 1 89 ? 6.555 23.906 4.523 1 95.62 89 GLN A C 1
ATOM 709 O O . GLN A 1 89 ? 7.48 23.109 4.676 1 95.62 89 GLN A O 1
ATOM 714 N N . ILE A 1 90 ? 5.469 23.906 5.277 1 97.94 90 ILE A N 1
ATOM 715 C CA . ILE A 1 90 ? 5.27 22.891 6.301 1 97.94 90 ILE A CA 1
ATOM 716 C C . ILE A 1 90 ? 5.207 21.5 5.648 1 97.94 90 ILE A C 1
ATOM 718 O O . ILE A 1 90 ? 5.828 20.562 6.129 1 97.94 90 ILE A O 1
ATOM 722 N N . GLY A 1 91 ? 4.477 21.391 4.539 1 98.25 91 GLY A N 1
ATOM 723 C CA . GLY A 1 91 ? 4.375 20.125 3.824 1 98.25 91 GLY A CA 1
ATOM 724 C C . GLY A 1 91 ? 5.715 19.594 3.363 1 98.25 91 GLY A C 1
ATOM 725 O O . GLY A 1 91 ? 6.016 18.406 3.553 1 98.25 91 GLY A O 1
ATOM 726 N N . GLU A 1 92 ? 6.492 20.484 2.791 1 97.94 92 GLU A N 1
ATOM 727 C CA . GLU A 1 92 ? 7.816 20.094 2.312 1 97.94 92 GLU A CA 1
ATOM 728 C C . GLU A 1 92 ? 8.703 19.625 3.461 1 97.94 92 GLU A C 1
ATOM 730 O O . GLU A 1 92 ? 9.445 18.656 3.316 1 97.94 92 GLU A O 1
ATOM 735 N N . LYS A 1 93 ? 8.625 20.266 4.535 1 98.31 93 LYS A N 1
ATOM 736 C CA . LYS A 1 93 ? 9.43 19.906 5.699 1 98.31 93 LYS A CA 1
ATOM 737 C C . LYS A 1 93 ? 8.969 18.578 6.297 1 98.31 93 LYS A C 1
ATOM 739 O O . LYS A 1 93 ? 9.789 17.828 6.82 1 98.31 93 LYS A O 1
ATOM 744 N N . LEU A 1 94 ? 7.66 18.328 6.277 1 98.75 94 LEU A N 1
ATOM 745 C CA . LEU A 1 94 ? 7.156 17.031 6.699 1 98.75 94 LEU A CA 1
ATOM 746 C C . LEU A 1 94 ? 7.727 15.922 5.824 1 98.75 94 LEU A C 1
ATOM 748 O O . LEU A 1 94 ? 8.148 14.875 6.328 1 98.75 94 LEU A O 1
ATOM 752 N N . VAL A 1 95 ? 7.797 16.125 4.5 1 98.56 95 VAL A N 1
ATOM 753 C CA . VAL A 1 95 ? 8.359 15.156 3.57 1 98.56 95 VAL A CA 1
ATOM 754 C C . VAL A 1 95 ? 9.836 14.922 3.895 1 98.56 95 VAL A C 1
ATOM 756 O O . VAL A 1 95 ? 10.32 13.789 3.834 1 98.56 95 VAL A O 1
ATOM 759 N N . GLU A 1 96 ? 10.523 15.992 4.297 1 98.06 96 GLU A N 1
ATOM 760 C CA . GLU A 1 96 ? 11.922 15.875 4.672 1 98.06 96 GLU A CA 1
ATOM 761 C C . GLU A 1 96 ? 12.102 14.961 5.879 1 98.06 96 GLU A C 1
ATOM 763 O O . GLU A 1 96 ? 13.062 14.188 5.949 1 98.06 96 GLU A O 1
ATOM 768 N N . GLN A 1 97 ? 11.156 15.07 6.855 1 98.31 97 GLN A N 1
ATOM 769 C CA . GLN A 1 97 ? 11.211 14.172 8 1 98.31 97 GLN A CA 1
ATOM 770 C C . GLN A 1 97 ? 11.102 12.711 7.562 1 98.31 97 GLN A C 1
ATOM 772 O O . GLN A 1 97 ? 11.812 11.852 8.078 1 98.31 97 GLN A O 1
ATOM 777 N N . VAL A 1 98 ? 10.266 12.414 6.59 1 98.5 98 VAL A N 1
ATOM 778 C CA . VAL A 1 98 ? 10.055 11.062 6.094 1 98.5 98 VAL A CA 1
ATOM 779 C C . VAL A 1 98 ? 11.297 10.594 5.336 1 98.5 98 VAL A C 1
ATOM 781 O O . VAL A 1 98 ? 11.68 9.422 5.422 1 98.5 98 VAL A O 1
ATOM 784 N N . LYS A 1 99 ? 11.898 11.523 4.578 1 98.12 99 LYS A N 1
ATOM 785 C CA . LYS A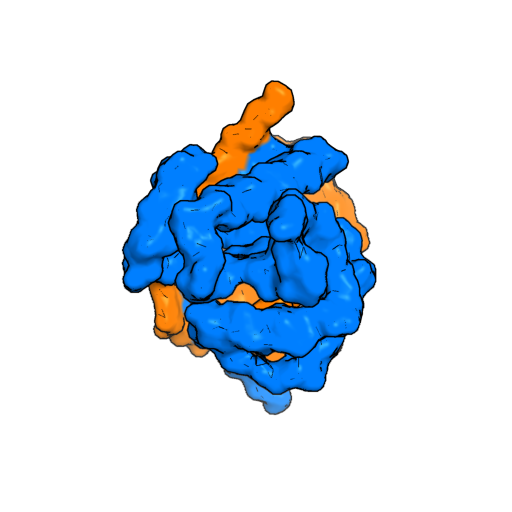 1 99 ? 13.141 11.195 3.885 1 98.12 99 LYS A CA 1
ATOM 786 C C . LYS A 1 99 ? 14.203 10.695 4.863 1 98.12 99 LYS A C 1
ATOM 788 O O . LYS A 1 99 ? 14.844 9.672 4.625 1 98.12 99 LYS A O 1
ATOM 793 N N . GLU A 1 100 ? 14.359 11.406 5.922 1 97.56 100 GLU A N 1
ATOM 794 C CA . GLU A 1 100 ? 15.336 11.023 6.934 1 97.56 100 GLU A CA 1
ATOM 795 C C . GLU A 1 100 ? 15 9.664 7.539 1 97.56 100 GLU A C 1
ATOM 797 O O . GLU A 1 100 ? 15.891 8.828 7.734 1 97.56 100 GLU A O 1
ATOM 802 N N . TRP A 1 101 ? 13.781 9.445 7.852 1 97.62 101 TRP A N 1
ATOM 803 C CA . TRP A 1 101 ? 13.328 8.172 8.391 1 97.62 101 TRP A CA 1
ATOM 804 C C . TRP A 1 101 ? 13.617 7.027 7.426 1 97.62 101 TRP A C 1
ATOM 806 O O . TRP A 1 101 ? 14.102 5.969 7.832 1 97.62 101 TRP A O 1
ATOM 816 N N . ALA A 1 102 ? 13.305 7.258 6.125 1 98.12 102 ALA A N 1
ATOM 817 C CA . ALA A 1 102 ? 13.539 6.25 5.09 1 98.12 102 ALA A CA 1
ATOM 818 C C . ALA A 1 102 ? 15.016 5.902 4.992 1 98.12 102 ALA A C 1
ATOM 820 O O . ALA A 1 102 ? 15.383 4.73 4.891 1 98.12 102 ALA A O 1
ATOM 821 N N . LEU A 1 103 ? 15.852 6.91 5.066 1 97.25 103 LEU A N 1
ATOM 822 C CA . LEU A 1 103 ? 17.297 6.703 4.988 1 97.25 103 LEU A CA 1
ATOM 823 C C . LEU A 1 103 ? 17.781 5.875 6.172 1 97.25 103 LEU A C 1
ATOM 825 O O . LEU A 1 103 ? 18.672 5.027 6.016 1 97.25 103 LEU A O 1
ATOM 829 N N . ASN A 1 104 ? 17.219 6.102 7.305 1 96 104 ASN A N 1
ATOM 830 C CA . ASN A 1 104 ? 17.578 5.328 8.492 1 96 104 ASN A CA 1
ATOM 831 C C . ASN A 1 104 ? 17.156 3.867 8.352 1 96 104 ASN A C 1
ATOM 833 O O . ASN A 1 104 ? 17.703 2.996 9.031 1 96 104 ASN A O 1
ATOM 837 N N . LYS A 1 105 ? 16.203 3.613 7.5 1 94.81 105 LYS A N 1
ATOM 838 C CA . LYS A 1 105 ? 15.758 2.25 7.215 1 94.81 105 LYS A CA 1
ATOM 839 C C . LYS A 1 105 ? 16.5 1.676 6.008 1 94.81 105 LYS A C 1
ATOM 841 O O . LYS A 1 105 ? 16.125 0.625 5.484 1 94.81 105 LYS A O 1
ATOM 846 N N . ASP A 1 106 ? 17.453 2.43 5.469 1 94.56 106 ASP A N 1
ATOM 847 C CA . ASP A 1 106 ? 18.25 2.053 4.305 1 94.56 106 ASP A CA 1
ATOM 848 C C . ASP A 1 106 ? 17.375 1.914 3.061 1 94.56 106 ASP A C 1
ATOM 850 O O . ASP A 1 106 ? 17.547 0.977 2.277 1 94.56 106 ASP A O 1
ATOM 854 N N . VAL A 1 107 ? 16.375 2.707 2.998 1 96.69 107 VAL A N 1
ATOM 855 C CA . VAL A 1 107 ? 15.508 2.791 1.827 1 96.69 107 VAL A CA 1
ATOM 856 C C . VAL A 1 107 ? 15.766 4.102 1.086 1 96.69 107 VAL A C 1
ATOM 858 O O . VAL A 1 107 ? 15.773 5.176 1.693 1 96.69 107 VAL A O 1
ATOM 861 N N . LYS A 1 108 ? 15.859 4.039 -0.222 1 97 108 LYS A N 1
ATOM 862 C CA . LYS A 1 108 ? 16.234 5.223 -0.992 1 97 108 LYS A CA 1
ATOM 863 C C . LYS A 1 108 ? 15.117 5.645 -1.938 1 97 108 LYS A C 1
ATOM 865 O O . LYS A 1 108 ? 15.32 6.5 -2.803 1 97 108 LYS A O 1
ATOM 870 N N . LYS A 1 109 ? 13.984 5.02 -1.805 1 98.06 109 LYS A N 1
ATOM 871 C CA . LYS A 1 109 ? 12.867 5.34 -2.688 1 98.06 109 LYS A CA 1
ATOM 872 C C . LYS A 1 109 ? 11.609 5.672 -1.884 1 98.06 109 LYS A C 1
ATOM 874 O O . LYS A 1 109 ? 11.188 4.891 -1.028 1 98.06 109 LYS A O 1
ATOM 879 N N . LEU A 1 110 ? 11.078 6.844 -2.127 1 98.69 110 LEU A N 1
ATOM 880 C CA . LEU A 1 110 ? 9.758 7.219 -1.63 1 98.69 110 LEU A CA 1
ATOM 881 C C . LEU A 1 110 ? 8.719 7.133 -2.74 1 98.69 110 LEU A C 1
ATOM 883 O O . LEU A 1 110 ? 9 7.477 -3.891 1 98.69 110 LEU A O 1
ATOM 887 N N . ARG A 1 111 ? 7.566 6.691 -2.395 1 98.75 111 ARG A N 1
ATOM 888 C CA . ARG A 1 111 ? 6.438 6.645 -3.316 1 98.75 111 ARG A CA 1
ATOM 889 C C . ARG A 1 111 ? 5.199 7.285 -2.699 1 98.75 111 ARG A C 1
ATOM 891 O O . ARG A 1 111 ? 4.984 7.191 -1.488 1 98.75 111 ARG A O 1
ATOM 898 N N . VAL A 1 112 ? 4.449 7.969 -3.469 1 98.56 112 VAL A N 1
ATOM 899 C CA . VAL A 1 112 ? 3.135 8.453 -3.064 1 98.56 112 VAL A CA 1
ATOM 900 C C . VAL A 1 112 ? 2.129 8.219 -4.191 1 98.56 112 VAL A C 1
ATOM 902 O O . VAL A 1 112 ? 2.492 8.234 -5.367 1 98.56 112 VAL A O 1
ATOM 905 N N . ARG A 1 113 ? 0.939 7.91 -3.846 1 97.94 113 ARG A N 1
ATOM 906 C CA . ARG A 1 113 ? -0.172 7.75 -4.777 1 97.94 113 ARG A CA 1
ATOM 907 C C . ARG A 1 113 ? -1.238 8.812 -4.551 1 97.94 113 ARG A C 1
ATOM 909 O O . ARG A 1 113 ? -1.669 9.039 -3.416 1 97.94 113 ARG A O 1
ATOM 916 N N . CYS A 1 114 ? -1.637 9.477 -5.582 1 96.56 114 CYS A N 1
ATOM 917 C CA . CYS A 1 114 ? -2.617 10.555 -5.516 1 96.56 114 CYS A CA 1
ATOM 918 C C . CYS A 1 114 ? -3.783 10.289 -6.461 1 96.56 114 CYS A C 1
ATOM 920 O O . CYS A 1 114 ? -3.578 9.883 -7.602 1 96.56 114 CYS A O 1
ATOM 922 N N . GLN A 1 115 ? -4.938 10.555 -5.949 1 94.5 115 GLN A N 1
ATOM 923 C CA . GLN A 1 115 ? -6.066 10.492 -6.875 1 94.5 115 GLN A CA 1
ATOM 924 C C . GLN A 1 115 ? -5.867 11.445 -8.055 1 94.5 115 GLN A C 1
ATOM 926 O O . GLN A 1 115 ? -5.355 12.555 -7.883 1 94.5 115 GLN A O 1
ATOM 931 N N . THR A 1 116 ? -6.344 11.07 -9.195 1 91.19 116 THR A N 1
ATOM 932 C CA . THR A 1 116 ? -6.102 11.82 -10.414 1 91.19 116 THR A CA 1
ATOM 933 C C . THR A 1 116 ? -6.746 13.203 -10.336 1 91.19 116 THR A C 1
ATOM 935 O O . THR A 1 116 ? -6.273 14.156 -10.969 1 91.19 116 THR A O 1
ATOM 938 N N . LYS A 1 117 ? -7.773 13.359 -9.508 1 89.31 117 LYS A N 1
ATOM 939 C CA . LYS A 1 117 ? -8.508 14.617 -9.43 1 89.31 117 LYS A CA 1
ATOM 940 C C . LYS A 1 117 ? -7.805 15.609 -8.508 1 89.31 117 LYS A C 1
ATOM 942 O O . LYS A 1 117 ? -8.148 16.797 -8.484 1 89.31 117 LYS A O 1
ATOM 947 N N . ARG A 1 118 ? -6.805 15.148 -7.727 1 88.56 118 ARG A N 1
ATOM 948 C CA . ARG A 1 118 ? -6.133 16 -6.75 1 88.56 118 ARG A CA 1
ATOM 949 C C . ARG A 1 118 ? -4.949 16.719 -7.375 1 88.56 118 ARG A C 1
ATOM 951 O O . ARG A 1 118 ? -3.799 16.5 -6.984 1 88.56 118 ARG A O 1
ATOM 958 N N . THR A 1 119 ? -5.188 17.766 -8.156 1 91.62 119 THR A N 1
ATOM 959 C CA . THR A 1 119 ? -4.164 18.422 -8.961 1 91.62 119 THR A CA 1
ATOM 960 C C . THR A 1 119 ? -3.199 19.203 -8.078 1 91.62 119 THR A C 1
ATOM 962 O O . THR A 1 119 ? -2.01 19.312 -8.383 1 91.62 119 THR A O 1
ATOM 965 N N . ALA A 1 120 ? -3.723 19.766 -6.98 1 91.75 120 ALA A N 1
ATOM 966 C CA . ALA A 1 120 ? -2.857 20.5 -6.051 1 91.75 120 ALA A CA 1
ATOM 967 C C . ALA A 1 120 ? -1.796 19.578 -5.457 1 91.75 120 ALA A C 1
ATOM 969 O O . ALA A 1 120 ? -0.638 19.969 -5.301 1 91.75 120 ALA A O 1
ATOM 970 N N . SER A 1 121 ? -2.203 18.328 -5.125 1 94.44 121 SER A N 1
ATOM 971 C CA . SER A 1 121 ? -1.255 17.359 -4.602 1 94.44 121 SER A CA 1
ATOM 972 C C . SER A 1 121 ? -0.192 17 -5.637 1 94.44 121 SER A C 1
ATOM 974 O O . SER A 1 121 ? 0.986 16.859 -5.301 1 94.44 121 SER A O 1
ATOM 976 N N . HIS A 1 122 ? -0.591 16.891 -6.898 1 97 122 HIS A N 1
ATOM 977 C CA . HIS A 1 122 ? 0.355 16.594 -7.969 1 97 122 HIS A CA 1
ATOM 978 C C . HIS A 1 122 ? 1.449 17.656 -8.039 1 97 122 HIS A C 1
ATOM 980 O O . HIS A 1 122 ? 2.639 17.328 -8.062 1 97 122 HIS A O 1
ATOM 986 N N . HIS A 1 123 ? 0.993 18.906 -8.023 1 96.12 123 HIS A N 1
ATOM 987 C CA . HIS A 1 123 ? 1.926 20.016 -8.094 1 96.12 123 HIS A CA 1
ATOM 988 C C . HIS A 1 123 ? 2.855 20.047 -6.887 1 96.12 123 HIS A C 1
ATOM 990 O O . HIS A 1 123 ? 4.062 20.25 -7.031 1 96.12 123 HIS A O 1
ATOM 996 N N . PHE A 1 124 ? 2.285 19.812 -5.77 1 97.06 124 PHE A N 1
ATOM 997 C CA . PHE A 1 124 ? 3.051 19.812 -4.531 1 97.06 124 PHE A CA 1
ATOM 998 C C . PHE A 1 124 ? 4.176 18.781 -4.594 1 97.06 124 PHE A C 1
ATOM 1000 O O . PHE A 1 124 ? 5.336 19.109 -4.344 1 97.06 124 PHE A O 1
ATOM 1007 N N . TYR A 1 125 ? 3.854 17.547 -4.984 1 97.88 125 TYR A N 1
ATOM 1008 C CA . TYR A 1 125 ? 4.848 16.469 -4.965 1 97.88 125 TYR A CA 1
ATOM 1009 C C . TYR A 1 125 ? 5.859 16.656 -6.09 1 97.88 125 TYR A C 1
ATOM 1011 O O . TYR A 1 125 ? 7.043 16.344 -5.922 1 97.88 125 TYR A O 1
ATOM 1019 N N . GLN A 1 126 ? 5.418 17.141 -7.188 1 97.19 126 GLN A N 1
ATOM 1020 C CA . GLN A 1 126 ? 6.363 17.438 -8.258 1 97.19 126 GLN A CA 1
ATOM 1021 C C . GLN A 1 126 ? 7.352 18.516 -7.832 1 97.19 126 GLN A C 1
ATOM 1023 O O . GLN A 1 126 ? 8.555 18.406 -8.078 1 97.19 126 GLN A O 1
ATOM 1028 N N . LYS A 1 127 ? 6.855 19.5 -7.133 1 95.81 127 LYS A N 1
ATOM 1029 C CA . LYS A 1 127 ? 7.695 20.594 -6.648 1 95.81 127 LYS A CA 1
ATOM 1030 C C . LYS A 1 127 ? 8.688 20.094 -5.598 1 95.81 127 LYS A C 1
ATOM 1032 O O . LYS A 1 127 ? 9.789 20.625 -5.473 1 95.81 127 LYS A O 1
ATOM 1037 N N . THR A 1 128 ? 8.289 19.094 -4.879 1 95.62 128 THR A N 1
ATOM 1038 C CA . THR A 1 128 ? 9.125 18.547 -3.814 1 95.62 128 THR A CA 1
ATOM 1039 C C . THR A 1 128 ? 10.102 17.516 -4.367 1 95.62 128 THR A C 1
ATOM 1041 O O . THR A 1 128 ? 10.812 16.844 -3.609 1 95.62 128 THR A O 1
ATOM 1044 N N . GLY A 1 129 ? 10.109 17.234 -5.711 1 96.75 129 GLY A N 1
ATOM 1045 C CA . GLY A 1 129 ? 11.133 16.422 -6.348 1 96.75 129 GLY A CA 1
ATOM 1046 C C . GLY A 1 129 ? 10.609 15.07 -6.82 1 96.75 129 GLY A C 1
ATOM 1047 O O . GLY A 1 129 ? 11.344 14.297 -7.441 1 96.75 129 GLY A O 1
ATOM 1048 N N . PHE A 1 130 ? 9.383 14.82 -6.578 1 98.5 130 PHE A N 1
ATOM 1049 C CA . PHE A 1 130 ? 8.812 13.562 -7.055 1 98.5 130 PHE A CA 1
ATOM 1050 C C . PHE A 1 130 ? 8.57 13.617 -8.555 1 98.5 130 PHE A C 1
ATOM 1052 O O . PHE A 1 130 ? 8.312 14.68 -9.117 1 98.5 130 PHE A O 1
ATOM 1059 N N . ILE A 1 131 ? 8.625 12.391 -9.172 1 98.06 131 ILE A N 1
ATOM 1060 C CA . ILE A 1 131 ? 8.359 12.258 -10.602 1 98.06 131 ILE A CA 1
ATOM 1061 C C . ILE A 1 131 ? 7.199 11.289 -10.82 1 98.06 131 ILE A C 1
ATOM 1063 O O . ILE A 1 131 ? 7.172 10.203 -10.25 1 98.06 131 ILE A O 1
ATOM 1067 N N . GLN A 1 132 ? 6.246 11.727 -11.594 1 97.44 132 GLN A N 1
ATOM 1068 C CA . GLN A 1 132 ? 5.148 10.828 -11.938 1 97.44 132 GLN A CA 1
ATOM 1069 C C . GLN A 1 132 ? 5.645 9.641 -12.758 1 97.44 132 GLN A C 1
ATOM 1071 O O . GLN A 1 132 ? 6.301 9.812 -13.789 1 97.44 132 GLN A O 1
ATOM 1076 N N . THR A 1 133 ? 5.312 8.469 -12.336 1 97.31 133 THR A N 1
ATOM 1077 C CA . THR A 1 133 ? 5.902 7.305 -12.992 1 97.31 133 THR A CA 1
ATOM 1078 C C . THR A 1 133 ? 4.832 6.484 -13.703 1 97.31 133 THR A C 1
ATOM 1080 O O . THR A 1 133 ? 5.098 5.875 -14.742 1 97.31 133 THR A O 1
ATOM 1083 N N . LYS A 1 134 ? 3.707 6.395 -13.125 1 96.12 134 LYS A N 1
ATOM 1084 C CA . LYS A 1 134 ? 2.635 5.621 -13.742 1 96.12 134 LYS A CA 1
ATOM 1085 C C . LYS A 1 134 ? 1.273 6.023 -13.18 1 96.12 134 LYS A C 1
ATOM 1087 O O . LYS A 1 134 ? 1.187 6.895 -12.32 1 96.12 134 LYS A O 1
ATOM 1092 N N . GLU A 1 135 ? 0.26 5.535 -13.852 1 96.62 135 GLU A N 1
ATOM 1093 C CA . GLU A 1 135 ? -1.121 5.66 -13.398 1 96.62 135 GLU A CA 1
ATOM 1094 C C . GLU A 1 135 ? -1.744 4.289 -13.141 1 96.62 135 GLU A C 1
ATOM 1096 O O . GLU A 1 135 ? -1.477 3.334 -13.875 1 96.62 135 GLU A O 1
ATOM 1101 N N . GLN A 1 136 ? -2.551 4.281 -12.109 1 97.75 136 GLN A N 1
ATOM 1102 C CA . GLN A 1 136 ? -3.139 3.01 -11.703 1 97.75 136 GLN A CA 1
ATOM 1103 C C . GLN A 1 136 ? -4.645 3.141 -11.492 1 97.75 136 GLN A C 1
ATOM 1105 O O . GLN A 1 136 ? -5.137 4.215 -11.148 1 97.75 136 GLN A O 1
ATOM 1110 N N . LYS A 1 137 ? -5.328 2.098 -11.773 1 97.94 137 LYS A N 1
ATOM 1111 C CA . LYS A 1 137 ? -6.723 1.951 -11.375 1 97.94 137 LYS A CA 1
ATOM 1112 C C . LYS A 1 137 ? -6.84 1.174 -10.062 1 97.94 137 LYS A C 1
ATOM 1114 O O . LYS A 1 137 ? -6.117 0.197 -9.852 1 97.94 137 LYS A O 1
ATOM 1119 N N . VAL A 1 138 ? -7.684 1.656 -9.219 1 98.31 138 VAL A N 1
ATOM 1120 C CA . VAL A 1 138 ? -7.91 0.996 -7.934 1 98.31 138 VAL A CA 1
ATOM 1121 C C . VAL A 1 138 ? -9.211 0.2 -7.988 1 98.31 138 VAL A C 1
ATOM 1123 O O . VAL A 1 138 ? -10.25 0.716 -8.422 1 98.31 138 VAL A O 1
ATOM 1126 N N . PHE A 1 139 ? -9.164 -1.092 -7.598 1 98.56 139 PHE A N 1
ATOM 1127 C CA . PHE A 1 139 ? -10.312 -1.979 -7.504 1 98.56 139 PHE A CA 1
ATOM 1128 C C . PHE A 1 139 ? -10.523 -2.447 -6.066 1 98.56 139 PHE A C 1
ATOM 1130 O O . PHE A 1 139 ? -9.57 -2.863 -5.402 1 98.56 139 PHE A O 1
ATOM 1137 N N . ASP A 1 140 ? -11.727 -2.352 -5.613 1 98.56 140 ASP A N 1
ATOM 1138 C CA . ASP A 1 140 ? -12.078 -2.777 -4.262 1 98.56 140 ASP A CA 1
ATOM 1139 C C . ASP A 1 140 ? -13.102 -3.908 -4.285 1 98.56 140 ASP A C 1
ATOM 1141 O O . ASP A 1 140 ? -13.914 -3.996 -5.211 1 98.56 140 ASP A O 1
ATOM 1145 N N . LEU A 1 141 ? -13.008 -4.793 -3.391 1 98.31 141 LEU A N 1
ATOM 1146 C CA . LEU A 1 141 ? -13.969 -5.867 -3.168 1 98.31 141 LEU A CA 1
ATOM 1147 C C . LEU A 1 141 ? -14.375 -5.938 -1.7 1 98.31 141 LEU A C 1
ATOM 1149 O O . LEU A 1 141 ? -13.523 -6.066 -0.821 1 98.31 141 LEU A O 1
ATOM 1153 N N . ASN A 1 142 ? -15.617 -5.746 -1.367 1 97.31 142 ASN A N 1
ATOM 1154 C CA . ASN A 1 142 ? -16.156 -5.992 -0.031 1 97.31 142 ASN A CA 1
ATOM 1155 C C . ASN A 1 142 ? -16.516 -7.461 0.169 1 97.31 142 ASN A C 1
ATOM 1157 O O . ASN A 1 142 ? -17.297 -8.023 -0.59 1 97.31 142 ASN A O 1
ATOM 1161 N N . ILE A 1 143 ? -15.836 -8.008 1.114 1 94.19 143 ILE A N 1
ATOM 1162 C CA . ILE A 1 143 ? -16.078 -9.438 1.305 1 94.19 143 ILE A CA 1
ATOM 1163 C C . ILE A 1 143 ? -16.969 -9.656 2.52 1 94.19 143 ILE A C 1
ATOM 1165 O O . ILE A 1 143 ? -16.906 -8.906 3.494 1 94.19 143 ILE A O 1
ATOM 1169 N N . ALA A 1 144 ? -18.234 -10.289 2.268 1 80.31 144 ALA A N 1
ATOM 1170 C CA . ALA A 1 144 ? -19.234 -10.578 3.293 1 80.31 144 ALA A CA 1
ATOM 1171 C C . ALA A 1 144 ? -18.719 -11.617 4.289 1 80.31 144 ALA A C 1
ATOM 1173 O O . ALA A 1 144 ? -17.875 -12.438 3.949 1 80.31 144 ALA A O 1
ATOM 1174 N N . ASP A 1 145 ? -19.203 -11.484 5.637 1 67.56 145 ASP A N 1
ATOM 1175 C CA . ASP A 1 145 ? -19.016 -12.57 6.594 1 67.56 145 ASP A CA 1
ATOM 1176 C C . ASP A 1 145 ? -19.828 -13.797 6.188 1 67.56 145 ASP A C 1
ATOM 1178 O O . ASP A 1 145 ? -20.859 -13.672 5.512 1 67.56 145 ASP A O 1
ATOM 1182 N N . MET B 1 1 ? -2.646 -34.312 -11.742 1 82.44 1 MET B N 1
ATOM 1183 C CA . MET B 1 1 ? -2.49 -34.125 -10.305 1 82.44 1 MET B CA 1
ATOM 1184 C C . MET B 1 1 ? -3.312 -32.969 -9.805 1 82.44 1 MET B C 1
ATOM 1186 O O . MET B 1 1 ? -3.514 -31.984 -10.531 1 82.44 1 MET B O 1
ATOM 1190 N N . PRO B 1 2 ? -3.773 -33.125 -8.578 1 91.5 2 PRO B N 1
ATOM 1191 C CA . PRO B 1 2 ? -4.762 -32.125 -8.164 1 91.5 2 PRO B CA 1
ATOM 1192 C C . PRO B 1 2 ? -4.129 -30.781 -7.801 1 91.5 2 PRO B C 1
ATOM 1194 O O . PRO B 1 2 ? -2.994 -30.75 -7.32 1 91.5 2 PRO B O 1
ATOM 1197 N N . LEU B 1 3 ? -4.695 -29.75 -8.172 1 96.62 3 LEU B N 1
ATOM 1198 C CA . LEU B 1 3 ? -4.355 -28.391 -7.781 1 96.62 3 LEU B CA 1
ATOM 1199 C C . LEU B 1 3 ? -4.562 -28.188 -6.285 1 96.62 3 LEU B C 1
ATOM 1201 O O . LEU B 1 3 ? -5.598 -28.578 -5.738 1 96.62 3 LEU B O 1
ATOM 1205 N N . TYR B 1 4 ? -3.539 -27.734 -5.551 1 97.81 4 TYR B N 1
ATOM 1206 C CA . TYR B 1 4 ? -3.717 -27.359 -4.152 1 97.81 4 TYR B CA 1
ATOM 1207 C C . TYR B 1 4 ? -2.971 -26.062 -3.834 1 97.81 4 TYR B C 1
ATOM 1209 O O . TYR B 1 4 ? -2.168 -25.594 -4.641 1 97.81 4 TYR B O 1
ATOM 1217 N N . PHE B 1 5 ? -3.266 -25.469 -2.717 1 98.5 5 PHE B N 1
ATOM 1218 C CA . PHE B 1 5 ? -2.719 -24.188 -2.301 1 98.5 5 PHE B CA 1
ATOM 1219 C C . PHE B 1 5 ? -2.025 -24.312 -0.949 1 98.5 5 PHE B C 1
ATOM 1221 O O . PHE B 1 5 ? -2.51 -25 -0.057 1 98.5 5 PHE B O 1
ATOM 1228 N N . ARG B 1 6 ? -0.949 -23.625 -0.815 1 98.12 6 ARG B N 1
ATOM 1229 C CA . ARG B 1 6 ? -0.243 -23.609 0.461 1 98.12 6 ARG B CA 1
ATOM 1230 C C . ARG B 1 6 ? 0.565 -22.328 0.617 1 98.12 6 ARG B C 1
ATOM 1232 O O . ARG B 1 6 ? 0.744 -21.578 -0.346 1 98.12 6 ARG B O 1
ATOM 1239 N N . ASP B 1 7 ? 1.074 -22.125 1.824 1 98.06 7 ASP B N 1
ATOM 1240 C CA . ASP B 1 7 ? 1.948 -20.984 2.078 1 98.06 7 ASP B CA 1
ATOM 1241 C C . ASP B 1 7 ? 3.268 -21.125 1.323 1 98.06 7 ASP B C 1
ATOM 1243 O O . ASP B 1 7 ? 3.777 -22.234 1.153 1 98.06 7 ASP B O 1
ATOM 1247 N N . LEU B 1 8 ? 3.789 -20 0.904 1 98.31 8 LEU B N 1
ATOM 1248 C CA . LEU B 1 8 ? 5.105 -19.938 0.284 1 98.31 8 LEU B CA 1
ATOM 1249 C C . LEU B 1 8 ? 6.184 -20.438 1.246 1 98.31 8 LEU B C 1
ATOM 1251 O O . LEU B 1 8 ? 6.09 -20.203 2.455 1 98.31 8 LEU B O 1
ATOM 1255 N N . LYS B 1 9 ? 7.156 -21.125 0.733 1 97.38 9 LYS B N 1
ATOM 1256 C CA . LYS B 1 9 ? 8.359 -21.5 1.46 1 97.38 9 LYS B CA 1
ATOM 1257 C C . LYS B 1 9 ? 9.609 -20.938 0.787 1 97.38 9 LYS B C 1
ATOM 1259 O O . LYS B 1 9 ? 9.57 -20.562 -0.388 1 97.38 9 LYS B O 1
ATOM 1264 N N . ILE B 1 10 ? 10.703 -20.891 1.595 1 96.81 10 ILE B N 1
ATOM 1265 C CA . ILE B 1 10 ? 11.938 -20.328 1.075 1 96.81 10 ILE B CA 1
ATOM 1266 C C . ILE B 1 10 ? 12.398 -21.125 -0.142 1 96.81 10 ILE B C 1
ATOM 1268 O O . ILE B 1 10 ? 12.953 -20.562 -1.091 1 96.81 10 ILE B O 1
ATOM 1272 N N . GLU B 1 11 ? 12.117 -22.406 -0.215 1 96.94 11 GLU B N 1
ATOM 1273 C CA . GLU B 1 11 ? 12.547 -23.297 -1.291 1 96.94 11 GLU B CA 1
ATOM 1274 C C . GLU B 1 11 ? 11.812 -22.984 -2.592 1 96.94 11 GLU B C 1
ATOM 1276 O O . GLU B 1 11 ? 12.219 -23.438 -3.664 1 96.94 11 GLU B O 1
ATOM 1281 N N . ASP B 1 12 ? 10.766 -22.188 -2.494 1 97.94 12 ASP B N 1
ATOM 1282 C CA . ASP B 1 12 ? 9.961 -21.859 -3.664 1 97.94 12 ASP B CA 1
ATOM 1283 C C . ASP B 1 12 ? 10.547 -20.672 -4.43 1 97.94 12 ASP B C 1
ATOM 1285 O O . ASP B 1 12 ? 10.023 -20.281 -5.473 1 97.94 12 ASP B O 1
ATOM 1289 N N . ALA B 1 13 ? 11.664 -20.141 -4.008 1 97.62 13 ALA B N 1
ATOM 1290 C CA . ALA B 1 13 ? 12.211 -18.891 -4.504 1 97.62 13 ALA B CA 1
ATOM 1291 C C . ALA B 1 13 ? 12.477 -18.953 -6.004 1 97.62 13 ALA B C 1
ATOM 1293 O O . ALA B 1 13 ? 12.227 -17.984 -6.73 1 97.62 13 ALA B O 1
ATOM 1294 N N . GLU B 1 14 ? 12.938 -20.031 -6.461 1 97.44 14 GLU B N 1
ATOM 1295 C CA . GLU B 1 14 ? 13.234 -20.156 -7.887 1 97.44 14 GLU B CA 1
ATOM 1296 C C . GLU B 1 14 ? 11.953 -20.047 -8.719 1 97.44 14 GLU B C 1
ATOM 1298 O O . GLU B 1 14 ? 11.93 -19.359 -9.742 1 97.44 14 GLU B O 1
ATOM 1303 N N . ALA B 1 15 ? 10.977 -20.781 -8.32 1 98 15 ALA B N 1
ATOM 1304 C CA . ALA B 1 15 ? 9.695 -20.734 -9.023 1 98 15 ALA B CA 1
ATOM 1305 C C . ALA B 1 15 ? 9.094 -19.344 -8.977 1 98 15 ALA B C 1
ATOM 1307 O O . ALA B 1 15 ? 8.531 -18.859 -9.961 1 98 15 ALA B O 1
ATOM 1308 N N . VAL B 1 16 ? 9.188 -18.688 -7.812 1 98.06 16 VAL B N 1
ATOM 1309 C CA . VAL B 1 16 ? 8.688 -17.312 -7.648 1 98.06 16 VAL B CA 1
ATOM 1310 C C . VAL B 1 16 ? 9.414 -16.391 -8.617 1 98.06 16 VAL B C 1
ATOM 1312 O O . VAL B 1 16 ? 8.781 -15.547 -9.266 1 98.06 16 VAL B O 1
ATOM 1315 N N . THR B 1 17 ? 10.719 -16.562 -8.703 1 97.94 17 THR B N 1
ATOM 1316 C CA . THR B 1 17 ? 11.523 -15.734 -9.602 1 97.94 17 THR B CA 1
ATOM 1317 C C . THR B 1 17 ? 11.047 -15.891 -11.039 1 97.94 17 THR B C 1
ATOM 1319 O O . THR B 1 17 ? 10.812 -14.898 -11.734 1 97.94 17 THR B O 1
ATOM 1322 N N . ARG B 1 18 ? 10.891 -17.109 -11.43 1 97.69 18 ARG B N 1
ATOM 1323 C CA . ARG B 1 18 ? 10.453 -17.422 -12.789 1 97.69 18 ARG B CA 1
ATOM 1324 C C . ARG B 1 18 ? 9.078 -16.812 -13.062 1 97.69 18 ARG B C 1
ATOM 1326 O O . ARG B 1 18 ? 8.867 -16.203 -14.117 1 97.69 18 ARG B O 1
ATOM 1333 N N . LEU B 1 19 ? 8.164 -16.953 -12.18 1 98.12 19 LEU B N 1
ATOM 1334 C CA . LEU B 1 19 ? 6.801 -16.453 -12.352 1 98.12 19 LEU B CA 1
ATOM 1335 C C . LEU B 1 19 ? 6.766 -14.93 -12.312 1 98.12 19 LEU B C 1
ATOM 1337 O O . LEU B 1 19 ? 6.008 -14.297 -13.047 1 98.12 19 LEU B O 1
ATOM 1341 N N . SER B 1 20 ? 7.574 -14.328 -11.359 1 97.5 20 SER B N 1
ATOM 1342 C CA . SER B 1 20 ? 7.641 -12.875 -11.289 1 97.5 20 SER B CA 1
ATOM 1343 C C . SER B 1 20 ? 8.148 -12.281 -12.602 1 97.5 20 SER B C 1
ATOM 1345 O O . SER B 1 20 ? 7.723 -11.195 -13 1 97.5 20 SER B O 1
ATOM 1347 N N . ASP B 1 21 ? 9.039 -12.969 -13.242 1 97 21 ASP B N 1
ATOM 1348 C CA . ASP B 1 21 ? 9.531 -12.539 -14.555 1 97 21 ASP B CA 1
ATOM 1349 C C . ASP B 1 21 ? 8.383 -12.461 -15.562 1 97 21 ASP B C 1
ATOM 1351 O O . ASP B 1 21 ? 8.312 -11.508 -16.344 1 97 21 ASP B O 1
ATOM 1355 N N . GLN B 1 22 ? 7.48 -13.438 -15.516 1 95.69 22 GLN B N 1
ATOM 1356 C CA . GLN B 1 22 ? 6.324 -13.445 -16.406 1 95.69 22 GLN B CA 1
ATOM 1357 C C . GLN B 1 22 ? 5.41 -12.258 -16.125 1 95.69 22 GLN B C 1
ATOM 1359 O O . GLN B 1 22 ? 4.699 -11.789 -17.016 1 95.69 22 GLN B O 1
ATOM 1364 N N . LEU B 1 23 ? 5.43 -11.773 -14.898 1 92.12 23 LEU B N 1
ATOM 1365 C CA . LEU B 1 23 ? 4.621 -10.633 -14.477 1 92.12 23 LEU B CA 1
ATOM 1366 C C . LEU B 1 23 ? 5.266 -9.32 -14.906 1 92.12 23 LEU B C 1
ATOM 1368 O O . LEU B 1 23 ? 4.621 -8.266 -14.867 1 92.12 23 LEU B O 1
ATOM 1372 N N . GLY B 1 24 ? 6.539 -9.367 -15.344 1 92.94 24 GLY B N 1
ATOM 1373 C CA . GLY B 1 24 ? 7.246 -8.188 -15.797 1 92.94 24 GLY B CA 1
ATOM 1374 C C . GLY B 1 24 ? 8.219 -7.637 -14.773 1 92.94 24 GLY B C 1
ATOM 1375 O O . GLY B 1 24 ? 8.648 -6.484 -14.867 1 92.94 24 GLY B O 1
ATOM 1376 N N . TYR B 1 25 ? 8.516 -8.43 -13.766 1 94.44 25 TYR B N 1
ATOM 1377 C CA . TYR B 1 25 ? 9.414 -8.016 -12.695 1 94.44 25 TYR B CA 1
ATOM 1378 C C . TYR B 1 25 ? 10.602 -8.977 -12.578 1 94.44 25 TYR B C 1
ATOM 1380 O O . TYR B 1 25 ? 10.633 -9.82 -11.68 1 94.44 25 TYR B O 1
ATOM 1388 N N . PRO B 1 26 ? 11.531 -8.789 -13.406 1 94.5 26 PRO B N 1
ATOM 1389 C CA . PRO B 1 26 ? 12.695 -9.68 -13.359 1 94.5 26 PRO B CA 1
ATOM 1390 C C . PRO B 1 26 ? 13.531 -9.492 -12.094 1 94.5 26 PRO B C 1
ATOM 1392 O O . PRO B 1 26 ? 13.625 -8.375 -11.578 1 94.5 26 PRO B O 1
ATOM 1395 N N . ALA B 1 27 ? 14.078 -10.516 -11.539 1 95.25 27 ALA B N 1
ATOM 1396 C CA . ALA B 1 27 ? 14.969 -10.531 -10.375 1 95.25 27 ALA B CA 1
ATOM 1397 C C . ALA B 1 27 ? 15.852 -11.773 -10.383 1 95.25 27 ALA B C 1
ATOM 1399 O O . ALA B 1 27 ? 15.578 -12.734 -11.102 1 95.25 27 ALA B O 1
ATOM 1400 N N . THR B 1 28 ? 16.906 -11.719 -9.688 1 96.06 28 THR B N 1
ATOM 1401 C CA . THR B 1 28 ? 17.703 -12.922 -9.469 1 96.06 28 THR B CA 1
ATOM 1402 C C . THR B 1 28 ? 17.094 -13.789 -8.367 1 96.06 28 THR B C 1
ATOM 1404 O O . THR B 1 28 ? 16.312 -13.297 -7.543 1 96.06 28 THR B O 1
ATOM 1407 N N . LYS B 1 29 ? 17.453 -15.047 -8.43 1 96.06 29 LYS B N 1
ATOM 1408 C CA . LYS B 1 29 ? 17 -15.945 -7.363 1 96.06 29 LYS B CA 1
ATOM 1409 C C . LYS B 1 29 ? 17.438 -15.43 -5.996 1 96.06 29 LYS B C 1
ATOM 1411 O O . LYS B 1 29 ? 16.672 -15.492 -5.027 1 96.06 29 LYS B O 1
ATOM 1416 N N . ALA B 1 30 ? 18.609 -14.891 -5.938 1 96.62 30 ALA B N 1
ATOM 1417 C CA . ALA B 1 30 ? 19.156 -14.383 -4.68 1 96.62 30 ALA B CA 1
ATOM 1418 C C . ALA B 1 30 ? 18.328 -13.211 -4.16 1 96.62 30 ALA B C 1
ATOM 1420 O O . ALA B 1 30 ? 18.047 -13.125 -2.965 1 96.62 30 ALA B O 1
ATOM 1421 N N . GLU B 1 31 ? 17.953 -12.32 -5.012 1 96.25 31 GLU B N 1
ATOM 1422 C CA . GLU B 1 31 ? 17.094 -11.195 -4.637 1 96.25 31 GLU B CA 1
ATOM 1423 C C . GLU B 1 31 ? 15.742 -11.68 -4.133 1 96.25 31 GLU B C 1
ATOM 1425 O O . GLU B 1 31 ? 15.242 -11.188 -3.113 1 96.25 31 GLU B O 1
ATOM 1430 N N . THR B 1 32 ? 15.234 -12.656 -4.875 1 97.31 32 THR B N 1
ATOM 1431 C CA . THR B 1 32 ? 13.938 -13.211 -4.492 1 97.31 32 THR B CA 1
ATOM 1432 C C . THR B 1 32 ? 14.023 -13.898 -3.135 1 97.31 32 THR B C 1
ATOM 1434 O O . THR B 1 32 ? 13.125 -13.766 -2.305 1 97.31 32 THR B O 1
ATOM 1437 N N . GLU B 1 33 ? 15.062 -14.594 -2.885 1 97.25 33 GLU B N 1
ATOM 1438 C CA . GLU B 1 33 ? 15.25 -15.266 -1.603 1 97.25 33 GLU B CA 1
ATOM 1439 C C . GLU B 1 33 ? 15.281 -14.266 -0.451 1 97.25 33 GLU B C 1
ATOM 1441 O O . GLU B 1 33 ? 14.703 -14.523 0.612 1 97.25 33 GLU B O 1
ATOM 1446 N N . LEU B 1 34 ? 15.945 -13.188 -0.67 1 95.44 34 LEU B N 1
ATOM 1447 C CA . LEU B 1 34 ? 15.992 -12.148 0.349 1 95.44 34 LEU B CA 1
ATOM 1448 C C . LEU B 1 34 ? 14.602 -11.594 0.638 1 95.44 34 LEU B C 1
ATOM 1450 O O . LEU B 1 34 ? 14.234 -11.414 1.8 1 95.44 34 LEU B O 1
ATOM 1454 N N . ARG B 1 35 ? 13.859 -11.398 -0.382 1 96.5 35 ARG B N 1
ATOM 1455 C CA . ARG B 1 35 ? 12.5 -10.891 -0.235 1 96.5 35 ARG B CA 1
ATOM 1456 C C . ARG B 1 35 ? 11.617 -11.891 0.5 1 96.5 35 ARG B C 1
ATOM 1458 O O . ARG B 1 35 ? 10.883 -11.523 1.42 1 96.5 35 ARG B O 1
ATOM 1465 N N . VAL B 1 36 ? 11.727 -13.125 0.066 1 97.25 36 VAL B N 1
ATOM 1466 C CA . VAL B 1 36 ? 10.93 -14.195 0.654 1 97.25 36 VAL B CA 1
ATOM 1467 C C . VAL B 1 36 ? 11.227 -14.305 2.146 1 97.25 36 VAL B C 1
ATOM 1469 O O . VAL B 1 36 ? 10.305 -14.375 2.969 1 97.25 36 VAL B O 1
ATOM 1472 N N . ASN B 1 37 ? 12.445 -14.25 2.484 1 95.38 37 ASN B N 1
ATOM 1473 C CA . ASN B 1 37 ? 12.836 -14.352 3.885 1 95.38 37 ASN B CA 1
ATOM 1474 C C . ASN B 1 37 ? 12.2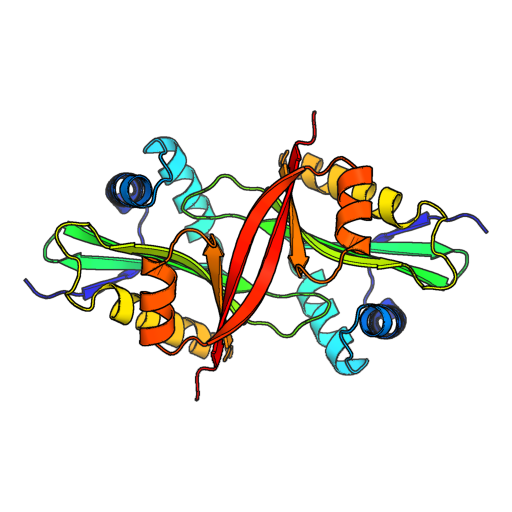58 -13.203 4.715 1 95.38 37 ASN B C 1
ATOM 1476 O O . ASN B 1 37 ? 11.766 -13.43 5.82 1 95.38 37 ASN B O 1
ATOM 1480 N N . SER B 1 38 ? 12.32 -12.047 4.188 1 94.44 38 SER B N 1
ATOM 1481 C CA . SER B 1 38 ? 11.773 -10.883 4.883 1 94.44 38 SER B CA 1
ATOM 1482 C C . SER B 1 38 ? 10.266 -10.992 5.047 1 94.44 38 SER B C 1
ATOM 1484 O O . SER B 1 38 ? 9.727 -10.672 6.105 1 94.44 38 SER B O 1
ATOM 1486 N N . LEU B 1 39 ? 9.641 -11.5 4.043 1 96.62 39 LEU B N 1
ATOM 1487 C CA . LEU B 1 39 ? 8.18 -11.547 4.016 1 96.62 39 LEU B CA 1
ATOM 1488 C C . LEU B 1 39 ? 7.652 -12.656 4.918 1 96.62 39 LEU B C 1
ATOM 1490 O O . LEU B 1 39 ? 6.641 -12.477 5.598 1 96.62 39 LEU B O 1
ATOM 1494 N N . LEU B 1 40 ? 8.344 -13.781 4.945 1 94.69 40 LEU B N 1
ATOM 1495 C CA . LEU B 1 40 ? 7.883 -14.938 5.715 1 94.69 40 LEU B CA 1
ATOM 1496 C C . LEU B 1 40 ? 7.906 -14.633 7.211 1 94.69 40 LEU B C 1
ATOM 1498 O O . LEU B 1 40 ? 7.129 -15.203 7.977 1 94.69 40 LEU B O 1
ATOM 1502 N N . LEU B 1 41 ? 8.664 -13.695 7.625 1 90.44 41 LEU B N 1
ATOM 1503 C CA . LEU B 1 41 ? 8.805 -13.336 9.031 1 90.44 41 LEU B CA 1
ATOM 1504 C C . LEU B 1 41 ? 7.84 -12.219 9.406 1 90.44 41 LEU B C 1
ATOM 1506 O O . LEU B 1 41 ? 7.738 -11.852 10.578 1 90.44 41 LEU B O 1
ATOM 1510 N N . HIS B 1 42 ? 7.125 -11.734 8.477 1 92.12 42 HIS B N 1
ATOM 1511 C CA . HIS B 1 42 ? 6.258 -10.586 8.703 1 92.12 42 HIS B CA 1
ATOM 1512 C C . HIS B 1 42 ? 4.805 -11.023 8.867 1 92.12 42 HIS B C 1
ATOM 1514 O O . HIS B 1 42 ? 4.211 -11.578 7.941 1 92.12 42 HIS B O 1
ATOM 1520 N N . PRO B 1 43 ? 4.18 -10.766 9.945 1 90.62 43 PRO B N 1
ATOM 1521 C CA . PRO B 1 43 ? 2.842 -11.289 10.234 1 90.62 43 PRO B CA 1
ATOM 1522 C C . PRO B 1 43 ? 1.753 -10.625 9.398 1 90.62 43 PRO B C 1
ATOM 1524 O O . PRO B 1 43 ? 0.623 -11.117 9.336 1 90.62 43 PRO B O 1
ATOM 1527 N N . ASP B 1 44 ? 2.041 -9.562 8.727 1 95.94 44 ASP B N 1
ATOM 1528 C CA . ASP B 1 44 ? 1.013 -8.797 8.023 1 95.94 44 ASP B CA 1
ATOM 1529 C C . ASP B 1 44 ? 0.931 -9.203 6.559 1 95.94 44 ASP B C 1
ATOM 1531 O O . ASP B 1 44 ? 0.187 -8.594 5.781 1 95.94 44 ASP B O 1
ATOM 1535 N N . HIS B 1 45 ? 1.713 -10.211 6.223 1 97.88 45 HIS B N 1
ATOM 1536 C CA . HIS B 1 45 ? 1.762 -10.609 4.82 1 97.88 45 HIS B CA 1
ATOM 1537 C C . HIS B 1 45 ? 1.249 -12.031 4.629 1 97.88 45 HIS B C 1
ATOM 1539 O O . HIS B 1 45 ? 1.467 -12.891 5.484 1 97.88 45 HIS B O 1
ATOM 1545 N N . CYS B 1 46 ? 0.599 -12.219 3.516 1 97.81 46 CYS B N 1
ATOM 1546 C CA . CYS B 1 46 ? 0.059 -13.5 3.072 1 97.81 46 CYS B CA 1
ATOM 1547 C C . CYS B 1 46 ? 0.561 -13.852 1.676 1 97.81 46 CYS B C 1
ATOM 1549 O O . CYS B 1 46 ? 0.29 -13.125 0.716 1 97.81 46 CYS B O 1
ATOM 1551 N N . ILE B 1 47 ? 1.313 -14.883 1.615 1 98.69 47 ILE B N 1
ATOM 1552 C CA . ILE B 1 47 ? 1.812 -15.344 0.323 1 98.69 47 ILE B CA 1
ATOM 1553 C C . ILE B 1 47 ? 1.427 -16.797 0.106 1 98.69 47 ILE B C 1
ATOM 1555 O O . ILE B 1 47 ? 1.884 -17.688 0.835 1 98.69 47 ILE B O 1
ATOM 1559 N N . ILE B 1 48 ? 0.656 -17.016 -0.927 1 98.69 48 ILE B N 1
ATOM 1560 C CA . ILE B 1 48 ? 0.135 -18.344 -1.234 1 98.69 48 ILE B CA 1
ATOM 1561 C C . ILE B 1 48 ? 0.588 -18.766 -2.631 1 98.69 48 ILE B C 1
ATOM 1563 O O . ILE B 1 48 ? 0.565 -17.969 -3.566 1 98.69 48 ILE B O 1
ATOM 1567 N N . VAL B 1 49 ? 0.995 -20.047 -2.719 1 98.81 49 VAL B N 1
ATOM 1568 C CA . VAL B 1 49 ? 1.353 -20.609 -4.02 1 98.81 49 VAL B CA 1
ATOM 1569 C C . VAL B 1 49 ? 0.334 -21.672 -4.43 1 98.81 49 VAL B C 1
ATOM 1571 O O . VAL B 1 49 ? -0.239 -22.344 -3.574 1 98.81 49 VAL B O 1
ATOM 1574 N N . ALA B 1 50 ? 0.038 -21.703 -5.711 1 98.81 50 ALA B N 1
ATOM 1575 C CA . ALA B 1 50 ? -0.734 -22.781 -6.34 1 98.81 50 ALA B CA 1
ATOM 1576 C C . ALA B 1 50 ? 0.182 -23.875 -6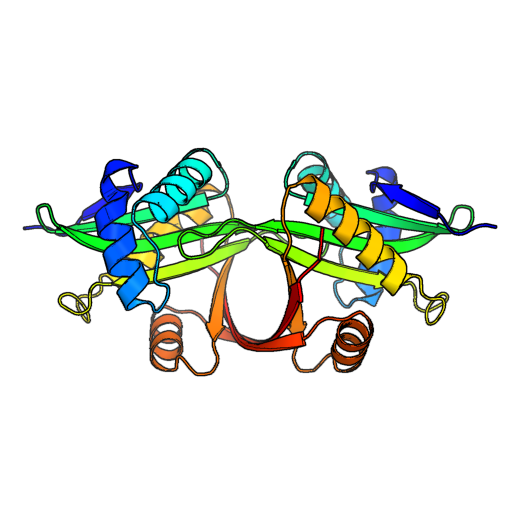.883 1 98.81 50 ALA B C 1
ATOM 1578 O O . ALA B 1 50 ? 1.136 -23.578 -7.609 1 98.81 50 ALA B O 1
ATOM 1579 N N . VAL B 1 51 ? -0.141 -25.156 -6.562 1 98.56 51 VAL B N 1
ATOM 1580 C CA . VAL B 1 51 ? 0.773 -26.25 -6.891 1 98.56 51 VAL B CA 1
ATOM 1581 C C . VAL B 1 51 ? 0.017 -27.359 -7.629 1 98.56 51 VAL B C 1
ATOM 1583 O O . VAL B 1 51 ? -1.068 -27.766 -7.207 1 98.56 51 VAL B O 1
ATOM 1586 N N . ILE B 1 52 ? 0.522 -27.75 -8.742 1 97.31 52 ILE B N 1
ATOM 1587 C CA . ILE B 1 52 ? 0.089 -28.938 -9.453 1 97.31 52 ILE B CA 1
ATOM 1588 C C . ILE B 1 52 ? 1.24 -29.938 -9.531 1 97.31 52 ILE B C 1
ATOM 1590 O O . ILE B 1 52 ? 2.264 -29.672 -10.164 1 97.31 52 ILE B O 1
ATOM 1594 N N . GLY B 1 53 ? 1.066 -31.062 -8.883 1 94.25 53 GLY B N 1
ATOM 1595 C CA . GLY B 1 53 ? 2.211 -31.953 -8.758 1 94.25 53 GLY B CA 1
ATOM 1596 C C . GLY B 1 53 ? 3.346 -31.344 -7.953 1 94.25 53 GLY B C 1
ATOM 1597 O O . GLY B 1 53 ? 3.172 -31 -6.781 1 94.25 53 GLY B O 1
ATOM 1598 N N . GLU B 1 54 ? 4.492 -31.125 -8.594 1 93.19 54 GLU B N 1
ATOM 1599 C CA . GLU B 1 54 ? 5.633 -30.5 -7.926 1 93.19 54 GLU B CA 1
ATOM 1600 C C . GLU B 1 54 ? 5.898 -29.109 -8.484 1 93.19 54 GLU B C 1
ATOM 1602 O O . GLU B 1 54 ? 6.871 -28.453 -8.094 1 93.19 54 GLU B O 1
ATOM 1607 N N . THR B 1 55 ? 4.961 -28.703 -9.273 1 96.88 55 THR B N 1
ATOM 1608 C CA . THR B 1 55 ? 5.184 -27.438 -9.984 1 96.88 55 THR B CA 1
ATOM 1609 C C . THR B 1 55 ? 4.367 -26.312 -9.359 1 96.88 55 THR B C 1
ATOM 1611 O O . THR B 1 55 ? 3.162 -26.453 -9.141 1 96.88 55 THR B O 1
ATOM 1614 N N . ILE B 1 56 ? 5.031 -25.281 -8.969 1 98.44 56 ILE B N 1
ATOM 1615 C CA . ILE B 1 56 ? 4.328 -24.062 -8.594 1 98.44 56 ILE B CA 1
ATOM 1616 C C . ILE B 1 56 ? 3.84 -23.344 -9.852 1 98.44 56 ILE B C 1
ATOM 1618 O O . ILE B 1 56 ? 4.648 -22.891 -10.664 1 98.44 56 ILE B O 1
ATOM 1622 N N . THR B 1 57 ? 2.549 -23.203 -9.961 1 98.56 57 THR B N 1
ATOM 1623 C CA . THR B 1 57 ? 1.963 -22.703 -11.203 1 98.56 57 THR B CA 1
ATOM 1624 C C . THR B 1 57 ? 1.476 -21.266 -11.031 1 98.56 57 THR B C 1
ATOM 1626 O O . THR B 1 57 ? 1.062 -20.641 -12.008 1 98.56 57 THR B O 1
ATOM 1629 N N . GLY B 1 58 ? 1.493 -20.719 -9.844 1 98.69 58 GLY B N 1
ATOM 1630 C CA . GLY B 1 58 ? 1.096 -19.344 -9.578 1 98.69 58 GLY B CA 1
ATOM 1631 C C . GLY B 1 58 ? 1.321 -18.922 -8.141 1 98.69 58 GLY B C 1
ATOM 1632 O O . GLY B 1 58 ? 1.59 -19.766 -7.277 1 98.69 58 GLY B O 1
ATOM 1633 N N . TRP B 1 59 ? 1.289 -17.641 -7.898 1 98.81 59 TRP B N 1
ATOM 1634 C CA . TRP B 1 59 ? 1.35 -17.141 -6.531 1 98.81 59 TRP B CA 1
ATOM 1635 C C . TRP B 1 59 ? 0.553 -15.844 -6.391 1 98.81 59 TRP B C 1
ATOM 1637 O O . TRP B 1 59 ? 0.25 -15.188 -7.383 1 98.81 59 TRP B O 1
ATOM 1647 N N . ILE B 1 60 ? 0.137 -15.578 -5.203 1 98.81 60 ILE B N 1
ATOM 1648 C CA . ILE B 1 60 ? -0.489 -14.32 -4.824 1 98.81 60 ILE B CA 1
ATOM 1649 C C . ILE B 1 60 ? 0.168 -13.773 -3.559 1 98.81 60 ILE B C 1
ATOM 1651 O O . ILE B 1 60 ? 0.543 -14.547 -2.67 1 98.81 60 ILE B O 1
ATOM 1655 N N . HIS B 1 61 ? 0.444 -12.531 -3.543 1 98.81 61 HIS B N 1
ATOM 1656 C CA . HIS B 1 61 ? 0.944 -11.805 -2.383 1 98.81 61 HIS B CA 1
ATOM 1657 C C . HIS B 1 61 ? -0.048 -10.734 -1.936 1 98.81 61 HIS B C 1
ATOM 1659 O O . HIS B 1 61 ? -0.448 -9.883 -2.73 1 98.81 61 HIS B O 1
ATOM 1665 N N . ALA B 1 62 ? -0.497 -10.781 -0.722 1 98.75 62 ALA B N 1
ATOM 1666 C CA . ALA B 1 62 ? -1.388 -9.789 -0.12 1 98.75 62 ALA B CA 1
A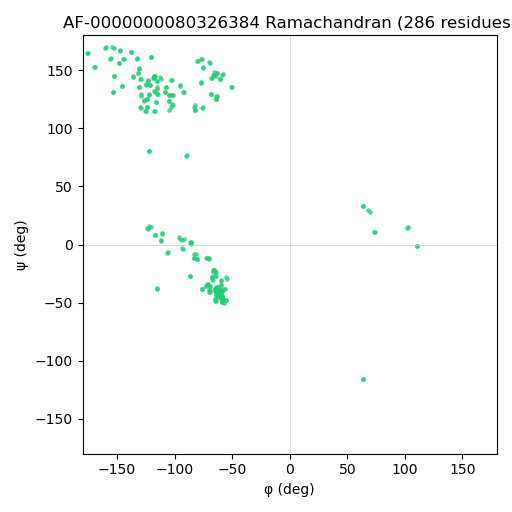TOM 1667 C C . ALA B 1 62 ? -0.892 -9.375 1.262 1 98.75 62 ALA B C 1
ATOM 1669 O O . ALA B 1 62 ? -0.059 -10.055 1.861 1 98.75 62 ALA B O 1
ATOM 1670 N N . PHE B 1 63 ? -1.353 -8.219 1.741 1 98.44 63 PHE B N 1
ATOM 1671 C CA . PHE B 1 63 ? -0.86 -7.75 3.031 1 98.44 63 PHE B CA 1
ATOM 1672 C C . PHE B 1 63 ? -1.896 -6.871 3.719 1 98.44 63 PHE B C 1
ATOM 1674 O O . PHE B 1 63 ? -2.67 -6.18 3.055 1 98.44 63 PHE B O 1
ATOM 1681 N N . TYR B 1 64 ? -1.896 -7.016 5.055 1 97.56 64 TYR B N 1
ATOM 1682 C CA . TYR B 1 64 ? -2.73 -6.203 5.934 1 97.56 64 TYR B CA 1
ATOM 1683 C C . TYR B 1 64 ? -2.254 -4.754 5.949 1 97.56 64 TYR B C 1
ATOM 1685 O O . TYR B 1 64 ? -1.064 -4.488 6.137 1 97.56 64 TYR B O 1
ATOM 1693 N N . THR B 1 65 ? -3.203 -3.816 5.734 1 97.19 65 THR B N 1
ATOM 1694 C CA . THR B 1 65 ? -2.844 -2.412 5.578 1 97.19 65 THR B CA 1
ATOM 1695 C C . THR B 1 65 ? -3.592 -1.548 6.59 1 97.19 65 THR B C 1
ATOM 1697 O O . THR B 1 65 ? -4.816 -1.625 6.695 1 97.19 65 THR B O 1
ATOM 1700 N N . ILE B 1 66 ? -2.826 -0.783 7.348 1 95.81 66 ILE B N 1
ATOM 1701 C CA . ILE B 1 66 ? -3.412 0.206 8.242 1 95.81 66 ILE B CA 1
ATOM 1702 C C . ILE B 1 66 ? -3.004 1.61 7.801 1 95.81 66 ILE B C 1
ATOM 1704 O O . ILE B 1 66 ? -1.887 1.816 7.324 1 95.81 66 ILE B O 1
ATOM 1708 N N . ARG B 1 67 ? -3.875 2.506 7.875 1 96.88 67 ARG B N 1
ATOM 1709 C CA . ARG B 1 67 ? -3.688 3.91 7.527 1 96.88 67 ARG B CA 1
ATOM 1710 C C . ARG B 1 67 ? -4.203 4.82 8.641 1 96.88 67 ARG B C 1
ATOM 1712 O O . ARG B 1 67 ? -5.121 4.453 9.375 1 96.88 67 ARG B O 1
ATOM 1719 N N . LEU B 1 68 ? -3.572 5.98 8.703 1 97.19 68 LEU B N 1
ATOM 1720 C CA . LEU B 1 68 ? -4 6.941 9.711 1 97.19 68 LEU B CA 1
ATOM 1721 C C . LEU B 1 68 ? -5.398 7.469 9.406 1 97.19 68 LEU B C 1
ATOM 1723 O O . LEU B 1 68 ? -6.176 7.754 10.32 1 97.19 68 LEU B O 1
ATOM 1727 N N . GLU B 1 69 ? -5.789 7.5 8.102 1 93.38 69 GLU B N 1
ATOM 1728 C CA . GLU B 1 69 ? -7.012 8.195 7.707 1 93.38 69 GLU B CA 1
ATOM 1729 C C . GLU B 1 69 ? -8.078 7.211 7.23 1 93.38 69 GLU B C 1
ATOM 1731 O O . GLU B 1 69 ? -9.141 7.617 6.766 1 93.38 69 GLU B O 1
ATOM 1736 N N . ALA B 1 70 ? -7.785 5.879 7.301 1 93.06 70 ALA B N 1
ATOM 1737 C CA . ALA B 1 70 ? -8.734 4.91 6.758 1 93.06 70 ALA B CA 1
ATOM 1738 C C . ALA B 1 70 ? -8.766 3.643 7.605 1 93.06 70 ALA B C 1
ATOM 1740 O O . ALA B 1 70 ? -7.84 3.375 8.367 1 93.06 70 ALA B O 1
ATOM 1741 N N . ASP B 1 71 ? -9.859 2.945 7.426 1 93.31 71 ASP B N 1
ATOM 1742 C CA . ASP B 1 71 ? -9.977 1.636 8.062 1 93.31 71 ASP B CA 1
ATOM 1743 C C . ASP B 1 71 ? -9.031 0.628 7.414 1 93.31 71 ASP B C 1
ATOM 1745 O O . ASP B 1 71 ? -8.633 0.794 6.258 1 93.31 71 ASP B O 1
ATOM 1749 N N . PRO B 1 72 ? -8.703 -0.397 8.172 1 96.19 72 PRO B N 1
ATOM 1750 C CA . PRO B 1 72 ? -7.801 -1.416 7.629 1 96.19 72 PRO B CA 1
ATOM 1751 C C . PRO B 1 72 ? -8.398 -2.148 6.43 1 96.19 72 PRO B C 1
ATOM 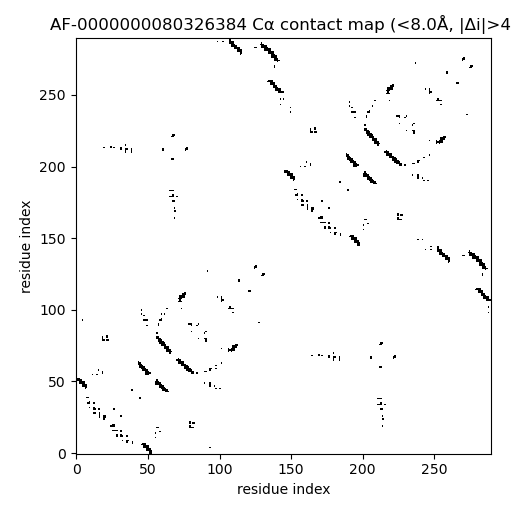1753 O O . PRO B 1 72 ? -9.617 -2.314 6.348 1 96.19 72 PRO B O 1
ATOM 1756 N N . PHE B 1 73 ? -7.59 -2.525 5.566 1 97.88 73 PHE B N 1
ATOM 1757 C CA . PHE B 1 73 ? -7.949 -3.369 4.434 1 97.88 73 PHE B CA 1
ATOM 1758 C C . PHE B 1 73 ? -6.789 -4.281 4.051 1 97.88 73 PHE B C 1
ATOM 1760 O O . PHE B 1 73 ? -5.688 -4.156 4.594 1 97.88 73 PHE B O 1
ATOM 1767 N N . VAL B 1 74 ? -7.07 -5.254 3.24 1 98.62 74 VAL B N 1
ATOM 1768 C CA . VAL B 1 74 ? -6.027 -6.109 2.682 1 98.62 74 VAL B CA 1
ATOM 1769 C C . VAL B 1 74 ? -5.777 -5.734 1.224 1 98.62 74 VAL B C 1
ATOM 1771 O O . VAL B 1 74 ? -6.723 -5.582 0.444 1 98.62 74 VAL B O 1
ATOM 1774 N N . GLU B 1 75 ? -4.551 -5.523 0.924 1 98.75 75 GLU B N 1
ATOM 1775 C CA . GLU B 1 75 ? -4.188 -5.191 -0.45 1 98.75 75 GLU B CA 1
ATOM 1776 C C . GLU B 1 75 ? -3.469 -6.352 -1.13 1 98.75 75 GLU B C 1
ATOM 1778 O O . GLU B 1 75 ? -2.604 -6.992 -0.528 1 98.75 75 GLU B O 1
ATOM 1783 N N . ILE B 1 76 ? -3.924 -6.668 -2.324 1 98.69 76 ILE B N 1
ATOM 1784 C CA . ILE B 1 76 ? -3.195 -7.609 -3.168 1 98.69 76 ILE B CA 1
ATOM 1785 C C . ILE B 1 76 ? -2.066 -6.879 -3.895 1 98.69 76 ILE B C 1
ATOM 1787 O O . ILE B 1 76 ? -2.318 -6.004 -4.727 1 98.69 76 ILE B O 1
ATOM 1791 N N . GLY B 1 77 ? -0.862 -7.266 -3.592 1 97.88 77 GLY B N 1
ATOM 1792 C CA . GLY B 1 77 ? 0.311 -6.629 -4.168 1 97.88 77 GLY B CA 1
ATOM 1793 C C . GLY B 1 77 ? 0.721 -7.223 -5.5 1 97.88 77 GLY B C 1
ATOM 1794 O O . GLY B 1 77 ? 1.379 -6.562 -6.305 1 97.88 77 GLY B O 1
ATOM 1795 N N . GLY B 1 78 ? 0.377 -8.492 -5.656 1 97.56 78 GLY B N 1
ATOM 1796 C CA . GLY B 1 78 ? 0.707 -9.18 -6.895 1 97.56 78 GLY B CA 1
ATOM 1797 C C . GLY B 1 78 ? 0.03 -10.531 -7.02 1 97.56 78 GLY B C 1
ATOM 1798 O O . GLY B 1 78 ? -0.256 -11.188 -6.016 1 97.56 78 GLY B O 1
ATOM 1799 N N . LEU B 1 79 ? -0.158 -10.891 -8.219 1 98.31 79 LEU B N 1
ATOM 1800 C CA . LEU B 1 79 ? -0.733 -12.18 -8.586 1 98.31 79 LEU B CA 1
ATOM 1801 C C . LEU B 1 79 ? -0.26 -12.609 -9.969 1 98.31 79 LEU B C 1
ATOM 1803 O O . LEU B 1 79 ? -0.254 -11.805 -10.906 1 98.31 79 LEU B O 1
ATOM 1807 N N . VAL B 1 80 ? 0.183 -13.836 -10.039 1 98.06 80 VAL B N 1
ATOM 1808 C CA . VAL B 1 80 ? 0.613 -14.336 -11.336 1 98.06 80 VAL B CA 1
ATOM 1809 C C . VAL B 1 80 ? 0.283 -15.828 -11.453 1 98.06 80 VAL B C 1
ATOM 1811 O O . VAL B 1 80 ? 0.414 -16.578 -10.484 1 98.06 80 VAL B O 1
ATOM 1814 N N . VAL B 1 81 ? -0.219 -16.188 -12.555 1 98.31 81 VAL B N 1
ATOM 1815 C CA . VAL B 1 81 ? -0.37 -17.594 -12.953 1 98.31 81 VAL B CA 1
ATOM 1816 C C . VAL B 1 81 ? 0.511 -17.875 -14.172 1 98.31 81 VAL B C 1
ATOM 1818 O O . VAL B 1 81 ? 0.56 -17.078 -15.109 1 98.31 81 VAL B O 1
ATOM 1821 N N . ASP B 1 82 ? 1.192 -18.984 -14.102 1 98.25 82 ASP B N 1
ATOM 1822 C CA . ASP B 1 82 ? 2.037 -19.406 -15.219 1 98.25 82 ASP B CA 1
ATOM 1823 C C . ASP B 1 82 ? 1.267 -19.375 -16.531 1 98.25 82 ASP B C 1
ATOM 1825 O O . ASP B 1 82 ? 0.12 -19.812 -16.609 1 98.25 82 ASP B O 1
ATOM 1829 N N . GLU B 1 83 ? 1.905 -18.844 -17.547 1 97 83 GLU B N 1
ATOM 1830 C CA . GLU B 1 83 ? 1.27 -18.672 -18.859 1 97 83 GLU B CA 1
ATOM 1831 C C . GLU B 1 83 ? 0.721 -20 -19.375 1 97 83 GLU B C 1
ATOM 1833 O O . GLU B 1 83 ? -0.295 -20.031 -20.062 1 97 83 GLU B O 1
ATOM 1838 N N . ASN B 1 84 ? 1.317 -21.125 -18.984 1 96.31 84 ASN B N 1
ATOM 1839 C CA . ASN B 1 84 ? 0.923 -22.453 -19.469 1 96.31 84 ASN B CA 1
ATOM 1840 C C . ASN B 1 84 ? -0.268 -23 -18.688 1 96.31 84 ASN B C 1
ATOM 1842 O O . ASN B 1 84 ? -0.835 -24.031 -19.047 1 96.31 84 ASN B O 1
ATOM 1846 N N . TYR B 1 85 ? -0.645 -22.328 -17.656 1 96.31 85 TYR B N 1
ATOM 1847 C CA . TYR B 1 85 ? -1.699 -22.828 -16.781 1 96.31 85 TYR B CA 1
ATOM 1848 C C . TYR B 1 85 ? -2.834 -21.828 -16.656 1 96.31 85 TYR B C 1
ATOM 1850 O O . TYR B 1 85 ? -3.654 -21.922 -15.734 1 96.31 85 TYR B O 1
ATOM 1858 N N . ARG B 1 86 ? -2.932 -20.828 -17.453 1 94.44 86 ARG B N 1
ATOM 1859 C CA . ARG B 1 86 ? -3.938 -19.781 -17.375 1 94.44 86 ARG B CA 1
ATOM 1860 C C . ARG B 1 86 ? -5.285 -20.266 -17.891 1 94.44 86 ARG B C 1
ATOM 1862 O O . ARG B 1 86 ? -5.383 -21.359 -18.453 1 94.44 86 ARG B O 1
ATOM 1869 N N . ASN B 1 87 ? -6.336 -19.594 -17.516 1 92.12 87 ASN B N 1
ATOM 1870 C CA . ASN B 1 87 ? -7.711 -19.906 -17.891 1 92.12 87 ASN B CA 1
ATOM 1871 C C . ASN B 1 87 ? -8.195 -21.203 -17.266 1 92.12 87 ASN B C 1
ATOM 1873 O O . ASN B 1 87 ? -8.961 -21.953 -17.875 1 92.12 87 ASN B O 1
ATOM 1877 N N . GLN B 1 88 ? -7.66 -21.531 -16.094 1 93.88 88 GLN B N 1
ATOM 1878 C CA . GLN B 1 88 ? -8.055 -22.719 -15.344 1 93.88 88 GLN B CA 1
ATOM 1879 C C . GLN B 1 88 ? -8.547 -22.344 -13.953 1 93.88 88 GLN B C 1
ATOM 1881 O O . GLN B 1 88 ? -8.516 -23.172 -13.031 1 93.88 88 GLN B O 1
ATOM 1886 N N . GLN B 1 89 ? -8.859 -21.078 -13.742 1 95.62 89 GLN B N 1
ATOM 1887 C CA . GLN B 1 89 ? -9.484 -20.547 -12.531 1 95.62 89 GLN B CA 1
ATOM 1888 C C . GLN B 1 89 ? -8.484 -20.5 -11.375 1 95.62 89 GLN B C 1
ATOM 1890 O O . GLN B 1 89 ? -8.875 -20.344 -10.219 1 95.62 89 GLN B O 1
ATOM 1895 N N . ILE B 1 90 ? -7.219 -20.719 -11.68 1 97.88 90 ILE B N 1
ATOM 1896 C CA . ILE B 1 90 ? -6.188 -20.719 -10.648 1 97.88 90 ILE B CA 1
ATOM 1897 C C . ILE B 1 90 ? -6.121 -19.344 -9.984 1 97.88 90 ILE B C 1
ATOM 1899 O O . ILE B 1 90 ? -6.055 -19.234 -8.758 1 97.88 90 ILE B O 1
ATOM 1903 N N . GLY B 1 91 ? -6.156 -18.266 -10.797 1 98.25 91 GLY B N 1
ATOM 1904 C CA . GLY B 1 91 ? -6.125 -16.922 -10.273 1 98.25 91 GLY B CA 1
ATOM 1905 C C . GLY B 1 91 ? -7.27 -16.625 -9.32 1 98.25 91 GLY B C 1
ATOM 1906 O O . GLY B 1 91 ? -7.055 -16.062 -8.242 1 98.25 91 GLY B O 1
ATOM 1907 N N . GLU B 1 92 ? -8.445 -17.016 -9.727 1 97.94 92 GLU B N 1
ATOM 1908 C CA . GLU B 1 92 ? -9.633 -16.812 -8.898 1 97.94 92 GLU B CA 1
ATOM 1909 C C . GLU B 1 92 ? -9.516 -17.562 -7.574 1 97.94 92 GLU B C 1
ATOM 1911 O O . GLU B 1 92 ? -9.898 -17.031 -6.523 1 97.94 92 GLU B O 1
ATOM 1916 N N . LYS B 1 93 ? -9.031 -18.719 -7.629 1 98.31 93 LYS B N 1
ATOM 1917 C CA . LYS B 1 93 ? -8.883 -19.531 -6.43 1 98.31 93 LYS B CA 1
ATOM 1918 C C . LYS B 1 93 ? -7.812 -18.969 -5.504 1 98.31 93 LYS B C 1
ATOM 1920 O O . LYS B 1 93 ? -7.922 -19.062 -4.281 1 98.31 93 LYS B O 1
ATOM 1925 N N . LEU B 1 94 ? -6.742 -18.406 -6.098 1 98.75 94 LEU B N 1
ATOM 1926 C CA . LEU B 1 94 ? -5.746 -17.719 -5.289 1 98.75 94 LEU B CA 1
ATOM 1927 C C . LEU B 1 94 ? -6.367 -16.531 -4.551 1 98.75 94 LEU B C 1
ATOM 1929 O O . LEU B 1 94 ? -6.109 -16.328 -3.363 1 98.75 94 LEU B O 1
ATOM 1933 N N . VAL B 1 95 ? -7.238 -15.758 -5.219 1 98.56 95 VAL B N 1
ATOM 1934 C CA . VAL B 1 95 ? -7.926 -14.625 -4.602 1 98.56 95 VAL B CA 1
ATOM 1935 C C . VAL B 1 95 ? -8.805 -15.125 -3.459 1 98.56 95 VAL B C 1
ATOM 1937 O O . VAL B 1 95 ? -8.891 -14.484 -2.41 1 98.56 95 VAL B O 1
ATOM 1940 N N . GLU B 1 96 ? -9.406 -16.297 -3.633 1 98.06 96 GLU B N 1
ATOM 1941 C CA . GLU B 1 96 ? -10.242 -16.891 -2.586 1 98.06 96 GLU B CA 1
ATOM 1942 C C . GLU B 1 96 ? -9.422 -17.188 -1.335 1 98.06 96 GLU B C 1
ATOM 1944 O O . GLU B 1 96 ? -9.906 -17.016 -0.214 1 98.06 96 GLU B O 1
ATOM 1949 N N . GLN B 1 97 ? -8.172 -17.688 -1.547 1 98.31 97 GLN B N 1
ATOM 1950 C CA . GLN B 1 97 ? -7.297 -17.922 -0.4 1 98.31 97 GLN B CA 1
ATOM 1951 C C . GLN B 1 97 ? -7.055 -16.625 0.379 1 98.31 97 GLN B C 1
ATOM 1953 O O . GLN B 1 97 ? -7.055 -16.625 1.612 1 98.31 97 GLN B O 1
ATOM 1958 N N . VAL B 1 98 ? -6.879 -15.508 -0.31 1 98.44 98 VAL B N 1
ATOM 1959 C CA . VAL B 1 98 ? -6.621 -14.219 0.316 1 98.44 98 VAL B CA 1
ATOM 1960 C C . VAL B 1 98 ? -7.875 -13.734 1.04 1 98.44 98 VAL B C 1
ATOM 1962 O O . VAL B 1 98 ? -7.789 -13.141 2.117 1 98.44 98 VAL B O 1
ATOM 1965 N N . LYS B 1 99 ? -9.039 -13.977 0.418 1 98.12 99 LYS B N 1
ATOM 1966 C CA . LYS B 1 99 ? -10.297 -13.633 1.07 1 98.12 99 LYS B CA 1
ATOM 1967 C C . LYS B 1 99 ? -10.406 -14.297 2.439 1 98.12 99 LYS B C 1
ATOM 1969 O O . LYS B 1 99 ? -10.742 -13.633 3.428 1 98.12 99 LYS B O 1
ATOM 1974 N N . GLU B 1 100 ? -10.117 -15.539 2.473 1 97.56 100 GLU B N 1
ATOM 1975 C CA . GLU B 1 100 ? -10.18 -16.281 3.73 1 97.56 100 GLU B CA 1
ATOM 1976 C C . GLU B 1 100 ? -9.188 -15.727 4.75 1 97.56 100 GLU B C 1
ATOM 1978 O O . GLU B 1 100 ? -9.523 -15.57 5.926 1 97.56 100 GLU B O 1
ATOM 1983 N N . TRP B 1 101 ? -8.008 -15.461 4.332 1 97.56 101 TRP B N 1
ATOM 1984 C CA . TRP B 1 101 ? -6.984 -14.883 5.195 1 97.56 101 TRP B CA 1
ATOM 1985 C C . TRP B 1 101 ? -7.445 -13.539 5.758 1 97.56 101 TRP B C 1
ATOM 1987 O O . TRP B 1 101 ? -7.273 -13.273 6.949 1 97.56 101 TRP B O 1
ATOM 1997 N N . ALA B 1 102 ? -8.008 -12.688 4.867 1 98.12 102 ALA B N 1
ATOM 1998 C CA . ALA B 1 102 ? -8.5 -11.375 5.27 1 98.12 102 ALA B CA 1
ATOM 1999 C C . ALA B 1 102 ? -9.594 -11.492 6.324 1 98.12 102 ALA B C 1
ATOM 2001 O O . ALA B 1 102 ? -9.602 -10.766 7.316 1 98.12 102 ALA B O 1
ATOM 2002 N N . LEU B 1 103 ? -10.477 -12.438 6.125 1 97.25 103 LEU B N 1
ATOM 2003 C CA . LEU B 1 103 ? -11.57 -12.656 7.062 1 97.25 103 LEU B CA 1
ATOM 2004 C C . LEU B 1 103 ? -11.039 -13.094 8.43 1 97.25 103 LEU B C 1
ATOM 2006 O O . LEU B 1 103 ? -11.562 -12.68 9.461 1 97.25 103 LEU B O 1
ATOM 2010 N N . ASN B 1 104 ? -10.008 -13.867 8.414 1 96.06 104 ASN B N 1
ATOM 2011 C CA . ASN B 1 104 ? -9.375 -14.297 9.664 1 96.06 104 ASN B CA 1
ATOM 2012 C C . ASN B 1 104 ? -8.734 -13.133 10.398 1 96.06 104 ASN B C 1
ATOM 2014 O O . ASN B 1 104 ? -8.516 -13.195 11.609 1 96.06 104 ASN B O 1
ATOM 2018 N N . LYS B 1 105 ? -8.406 -12.109 9.656 1 94.88 105 LYS B N 1
ATOM 2019 C CA . LYS B 1 105 ? -7.848 -10.891 10.242 1 94.88 105 LYS B CA 1
ATOM 2020 C C . LYS B 1 105 ? -8.945 -9.883 10.562 1 94.88 105 LYS B C 1
ATOM 2022 O O . LYS B 1 105 ? -8.664 -8.719 10.859 1 94.88 105 LYS B O 1
ATOM 2027 N N . ASP B 1 106 ? -10.211 -10.258 10.367 1 94.69 106 ASP B N 1
ATOM 2028 C CA . ASP B 1 106 ? -11.383 -9.422 10.594 1 94.69 106 ASP B CA 1
ATOM 2029 C C . ASP B 1 106 ? -11.383 -8.211 9.664 1 94.69 106 ASP B C 1
ATOM 2031 O O . ASP B 1 106 ? -11.695 -7.094 10.094 1 94.69 106 ASP B O 1
ATOM 2035 N N . VAL B 1 107 ? -10.867 -8.398 8.5 1 96.75 107 VAL B N 1
ATOM 2036 C CA . VAL B 1 107 ? -10.906 -7.387 7.453 1 96.75 107 VAL B CA 1
ATOM 2037 C C . VAL B 1 107 ? -11.898 -7.797 6.367 1 96.75 107 VAL B C 1
ATOM 2039 O O . VAL B 1 107 ? -11.852 -8.922 5.871 1 96.75 107 VAL B O 1
ATOM 2042 N N . LYS B 1 108 ? -12.711 -6.871 5.922 1 97.06 108 LYS B N 1
ATOM 2043 C CA . LYS B 1 108 ? -13.781 -7.211 4.984 1 97.06 108 LYS B CA 1
ATOM 2044 C C . LYS B 1 108 ? -13.586 -6.504 3.646 1 97.06 108 LYS B C 1
ATOM 2046 O O . LYS B 1 108 ? -14.484 -6.512 2.801 1 97.06 108 LYS B O 1
ATOM 2051 N N . LYS B 1 109 ? -12.453 -5.863 3.498 1 98.06 109 LYS B N 1
ATOM 2052 C CA . LYS B 1 109 ? -12.195 -5.133 2.26 1 98.06 109 LYS B CA 1
ATOM 2053 C C . LYS B 1 109 ? -10.867 -5.555 1.643 1 98.06 109 LYS B C 1
ATOM 2055 O O . LYS B 1 109 ? -9.828 -5.523 2.309 1 98.06 109 LYS B O 1
ATOM 2060 N N . LEU B 1 110 ? -10.93 -5.988 0.41 1 98.69 110 LEU B N 1
ATOM 2061 C CA . LEU B 1 110 ? -9.742 -6.207 -0.403 1 98.69 110 LEU B CA 1
ATOM 2062 C C . LEU B 1 110 ? -9.555 -5.074 -1.407 1 98.69 110 LEU B C 1
ATOM 2064 O O . LEU B 1 110 ? -10.531 -4.57 -1.969 1 98.69 110 LEU B O 1
ATOM 2068 N N . ARG B 1 111 ? -8.352 -4.703 -1.612 1 98.75 111 ARG B N 1
ATOM 2069 C CA . ARG B 1 111 ? -7.996 -3.701 -2.613 1 98.75 111 ARG B CA 1
ATOM 2070 C C . ARG B 1 111 ? -6.871 -4.199 -3.514 1 98.75 111 ARG B C 1
ATOM 2072 O O . ARG B 1 111 ? -5.98 -4.926 -3.062 1 98.75 111 ARG B O 1
ATOM 2079 N N . VAL B 1 112 ? -6.922 -3.893 -4.75 1 98.56 112 VAL B N 1
ATOM 2080 C CA . VAL B 1 112 ? -5.812 -4.113 -5.672 1 98.56 112 VAL B CA 1
ATOM 2081 C C . VAL B 1 112 ? -5.621 -2.883 -6.555 1 98.56 112 VAL B C 1
ATOM 2083 O O . VAL B 1 112 ? -6.582 -2.174 -6.859 1 98.56 112 VAL B O 1
ATOM 2086 N N . ARG B 1 113 ? -4.426 -2.59 -6.875 1 97.88 113 ARG B N 1
ATOM 2087 C CA . ARG B 1 113 ? -4.062 -1.513 -7.789 1 97.88 113 ARG B CA 1
ATOM 2088 C C . ARG B 1 113 ? -3.408 -2.062 -9.055 1 97.88 113 ARG B C 1
ATOM 2090 O O . ARG B 1 113 ? -2.49 -2.883 -8.977 1 97.88 113 ARG B O 1
ATOM 2097 N N . CYS B 1 114 ? -3.877 -1.658 -10.18 1 96.56 114 CYS B N 1
ATOM 2098 C CA . CYS B 1 114 ? -3.387 -2.127 -11.469 1 96.56 114 CYS B CA 1
ATOM 2099 C C . CYS B 1 114 ? -2.961 -0.958 -12.344 1 96.56 114 CYS B C 1
ATOM 2101 O O . CYS B 1 114 ? -3.654 0.058 -12.414 1 96.56 114 CYS B O 1
ATOM 2103 N N . GLN B 1 115 ? -1.855 -1.17 -13 1 94.44 115 GLN B N 1
ATOM 2104 C CA . GLN B 1 115 ? -1.5 -0.157 -13.984 1 94.44 115 GLN B CA 1
ATOM 2105 C C . GLN B 1 115 ? -2.596 -0.004 -15.039 1 94.44 115 GLN B C 1
ATOM 2107 O O . GLN B 1 115 ? -3.203 -0.991 -15.453 1 94.44 115 GLN B O 1
ATOM 2112 N N . THR B 1 116 ? -2.783 1.18 -15.516 1 91.19 116 THR B N 1
ATOM 2113 C CA . THR B 1 116 ? -3.887 1.479 -16.422 1 91.19 116 THR B CA 1
ATOM 2114 C C . THR B 1 116 ? -3.734 0.709 -17.734 1 91.19 116 THR B C 1
ATOM 2116 O O . THR B 1 116 ? -4.727 0.402 -18.391 1 91.19 116 THR B O 1
ATOM 2119 N N . LYS B 1 117 ? -2.512 0.321 -18.078 1 89.31 117 LYS B N 1
ATOM 2120 C CA . LYS B 1 117 ? -2.252 -0.344 -19.344 1 89.31 117 LYS B CA 1
ATOM 2121 C C . LYS B 1 117 ? -2.549 -1.839 -19.266 1 89.31 117 LYS B C 1
ATOM 2123 O O . LYS B 1 117 ? -2.598 -2.529 -20.281 1 89.31 117 LYS B O 1
ATOM 2128 N N . ARG B 1 118 ? -2.756 -2.367 -18.031 1 88.44 118 ARG B N 1
ATOM 2129 C CA . ARG B 1 118 ? -2.949 -3.801 -17.844 1 88.44 118 ARG B CA 1
ATOM 2130 C C . ARG B 1 118 ? -4.422 -4.172 -17.938 1 88.44 118 ARG B C 1
ATOM 2132 O O . ARG B 1 118 ? -5.023 -4.625 -16.953 1 88.44 118 ARG B O 1
ATOM 2139 N N . THR B 1 119 ? -5 -4.23 -19.141 1 91.56 119 THR B N 1
ATOM 2140 C CA . THR B 1 119 ? -6.434 -4.395 -19.359 1 91.56 119 THR B CA 1
ATOM 2141 C C . THR B 1 119 ? -6.883 -5.805 -18.984 1 91.56 119 THR B C 1
ATOM 2143 O O . THR B 1 119 ? -8 -5.996 -18.5 1 91.56 119 THR B O 1
ATOM 2146 N N . ALA B 1 120 ? -6 -6.789 -19.219 1 91.69 120 ALA B N 1
ATOM 2147 C CA . ALA B 1 120 ? -6.332 -8.164 -18.828 1 91.69 120 ALA B CA 1
ATOM 2148 C C . ALA B 1 120 ? -6.547 -8.281 -17.328 1 91.69 120 ALA B C 1
ATOM 2150 O O . ALA B 1 120 ? -7.457 -8.977 -16.875 1 91.69 120 ALA B O 1
ATOM 2151 N N . SER B 1 121 ? -5.691 -7.59 -16.547 1 94.5 121 SER B N 1
ATOM 2152 C CA . SER B 1 121 ? -5.84 -7.586 -15.102 1 94.5 121 SER B CA 1
ATOM 2153 C C . SER B 1 121 ? -7.152 -6.934 -14.68 1 94.5 121 SER B C 1
ATOM 2155 O O . SER B 1 121 ? -7.824 -7.414 -13.766 1 94.5 121 SER B O 1
ATOM 2157 N N . HIS B 1 122 ? -7.531 -5.855 -15.352 1 97.06 122 HIS B N 1
ATOM 2158 C CA . HIS B 1 122 ? -8.789 -5.184 -15.055 1 97.06 122 HIS B CA 1
ATOM 2159 C C . HIS B 1 122 ? -9.977 -6.133 -15.203 1 97.06 122 HIS B C 1
ATOM 2161 O O . HIS B 1 122 ? -10.805 -6.246 -14.297 1 97.06 122 HIS B O 1
ATOM 2167 N N . HIS B 1 123 ? -9.969 -6.828 -16.328 1 96.12 123 HIS B N 1
ATOM 2168 C C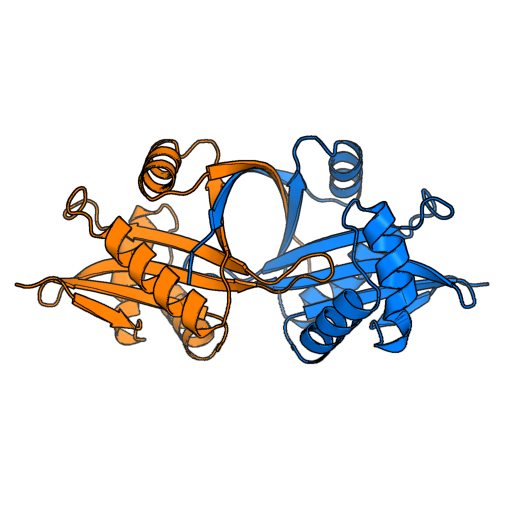A . HIS B 1 123 ? -11.047 -7.77 -16.609 1 96.12 123 HIS B CA 1
ATOM 2169 C C . HIS B 1 123 ? -11.078 -8.898 -15.594 1 96.12 123 HIS B C 1
ATOM 2171 O O . HIS B 1 123 ? -12.141 -9.281 -15.109 1 96.12 123 HIS B O 1
ATOM 2177 N N . PHE B 1 124 ? -9.938 -9.383 -15.289 1 97.12 124 PHE B N 1
ATOM 2178 C CA . PHE B 1 124 ? -9.812 -10.469 -14.32 1 97.12 124 PHE B CA 1
ATOM 2179 C C . PHE B 1 124 ? -10.422 -10.07 -12.984 1 97.12 124 PHE B C 1
ATOM 2181 O O . PHE B 1 124 ? -11.258 -10.789 -12.438 1 97.12 124 PHE B O 1
ATOM 2188 N N . TYR B 1 125 ? -10.047 -8.898 -12.461 1 97.88 125 TYR B N 1
ATOM 2189 C CA . TYR B 1 125 ? -10.5 -8.5 -11.133 1 97.88 125 TYR B CA 1
ATOM 2190 C C . TYR B 1 125 ? -11.969 -8.117 -11.156 1 97.88 125 TYR B C 1
ATOM 2192 O O . TYR B 1 125 ? -12.695 -8.375 -10.188 1 97.88 125 TYR B O 1
ATOM 2200 N N . GLN B 1 126 ? -12.398 -7.523 -12.219 1 97.19 126 GLN B N 1
ATOM 2201 C CA . GLN B 1 126 ? -13.82 -7.234 -12.344 1 97.19 126 GLN B CA 1
ATOM 2202 C C . GLN B 1 126 ? -14.641 -8.523 -12.359 1 97.19 126 GLN B C 1
ATOM 2204 O O . GLN B 1 126 ? -15.672 -8.617 -11.688 1 97.19 126 GLN B O 1
ATOM 2209 N N . LYS B 1 127 ? -14.141 -9.508 -13.031 1 95.81 127 LYS B N 1
ATOM 2210 C CA . LYS B 1 127 ? -14.82 -10.797 -13.109 1 95.81 127 LYS B CA 1
ATOM 2211 C C . LYS B 1 127 ? -14.836 -11.492 -11.75 1 95.81 127 LYS B C 1
ATOM 2213 O O . LYS B 1 127 ? -15.758 -12.25 -11.445 1 95.81 127 LYS B O 1
ATOM 2218 N N . THR B 1 128 ? -13.844 -11.234 -10.969 1 95.62 128 THR B N 1
ATOM 2219 C CA . THR B 1 128 ? -13.719 -11.867 -9.664 1 95.62 128 THR B CA 1
ATOM 2220 C C . THR B 1 128 ? -14.484 -11.086 -8.602 1 95.62 128 THR B C 1
ATOM 2222 O O . THR B 1 128 ? -14.398 -11.383 -7.41 1 95.62 128 THR B O 1
ATOM 2225 N N . GLY B 1 129 ? -15.18 -9.961 -8.969 1 96.75 129 GLY B N 1
ATOM 2226 C CA . GLY B 1 129 ? -16.094 -9.273 -8.07 1 96.75 129 GLY B CA 1
ATOM 2227 C C . GLY B 1 129 ? -15.586 -7.918 -7.621 1 96.75 129 GLY B C 1
ATOM 2228 O O . GLY B 1 129 ? -16.281 -7.191 -6.91 1 96.75 129 GLY B O 1
ATOM 2229 N N . PHE B 1 130 ? -14.445 -7.574 -8.055 1 98.5 130 PHE B N 1
ATOM 2230 C CA . PHE B 1 130 ? -13.922 -6.262 -7.699 1 98.5 130 PHE B CA 1
ATOM 2231 C C . PHE B 1 130 ? -14.609 -5.168 -8.5 1 98.5 130 PHE B C 1
ATOM 2233 O O . PHE B 1 130 ? -15.031 -5.395 -9.641 1 98.5 130 PHE B O 1
ATOM 2240 N N . ILE B 1 131 ? -14.648 -3.955 -7.871 1 98.06 131 ILE B N 1
ATOM 2241 C CA . ILE B 1 131 ? -15.234 -2.787 -8.523 1 98.06 131 ILE B CA 1
ATOM 2242 C C . ILE B 1 131 ? -14.195 -1.671 -8.609 1 98.06 131 ILE B C 1
ATOM 2244 O O . ILE B 1 131 ? -13.531 -1.354 -7.617 1 98.06 131 ILE B O 1
ATOM 2248 N N . GLN B 1 132 ? -14.023 -1.154 -9.781 1 97.44 132 GLN B N 1
ATOM 2249 C CA . GLN B 1 132 ? -13.125 -0.014 -9.93 1 97.44 132 GLN B CA 1
ATOM 2250 C C . GLN B 1 132 ? -13.641 1.193 -9.148 1 97.44 132 GLN B C 1
ATOM 2252 O O . GLN B 1 132 ? -14.781 1.612 -9.32 1 97.44 132 GLN B O 1
ATOM 2257 N N . THR B 1 133 ? -12.812 1.765 -8.336 1 97.31 133 THR B N 1
ATOM 2258 C CA . THR B 1 133 ? -13.305 2.814 -7.453 1 97.31 133 THR B CA 1
ATOM 2259 C C . THR B 1 133 ? -12.664 4.156 -7.793 1 97.31 133 THR B C 1
ATOM 2261 O O . THR B 1 133 ? -13.289 5.207 -7.641 1 97.31 133 THR B O 1
ATOM 2264 N N . LYS B 1 134 ? -11.438 4.137 -8.125 1 96.06 134 LYS B N 1
ATOM 2265 C CA . LYS B 1 134 ? -10.758 5.383 -8.461 1 96.06 134 LYS B CA 1
ATOM 2266 C C . LYS B 1 134 ? -9.5 5.117 -9.289 1 96.06 134 LYS B C 1
ATOM 2268 O O . LYS B 1 134 ? -9.188 3.965 -9.594 1 96.06 134 LYS B O 1
ATOM 2273 N N . GLU B 1 135 ? -8.961 6.191 -9.789 1 96.62 135 GLU B N 1
ATOM 2274 C CA . GLU B 1 135 ? -7.676 6.184 -10.484 1 96.62 135 GLU B CA 1
ATOM 2275 C C . GLU B 1 135 ? -6.66 7.074 -9.773 1 96.62 135 GLU B C 1
ATOM 2277 O O . GLU B 1 135 ? -7.012 8.133 -9.25 1 96.62 135 GLU B O 1
ATOM 2282 N N . GLN B 1 136 ? -5.449 6.586 -9.805 1 97.75 136 GLN B N 1
ATOM 2283 C CA . GLN B 1 136 ? -4.402 7.293 -9.078 1 97.75 136 GLN B CA 1
ATOM 2284 C C . GLN B 1 136 ? -3.16 7.488 -9.945 1 97.75 136 GLN B C 1
ATOM 2286 O O . GLN B 1 136 ? -2.885 6.68 -10.836 1 97.75 136 GLN B O 1
ATOM 2291 N N . LYS B 1 137 ? -2.502 8.555 -9.719 1 97.94 137 LYS B N 1
ATOM 2292 C CA . LYS B 1 137 ? -1.154 8.766 -10.242 1 97.94 137 LYS B CA 1
ATOM 2293 C C . LYS B 1 137 ? -0.098 8.383 -9.211 1 97.94 137 LYS B C 1
ATOM 2295 O O . LYS B 1 137 ? -0.256 8.656 -8.016 1 97.94 137 LYS B O 1
ATOM 2300 N N . VAL B 1 138 ? 0.898 7.707 -9.672 1 98.31 138 VAL B N 1
ATOM 2301 C CA . VAL B 1 138 ? 1.994 7.305 -8.797 1 98.31 138 VAL B CA 1
ATOM 2302 C C . VAL B 1 138 ? 3.193 8.227 -9.008 1 98.31 138 VAL B C 1
ATOM 2304 O O . VAL B 1 138 ? 3.594 8.484 -10.148 1 98.31 138 VAL B O 1
ATOM 2307 N N . PHE B 1 139 ? 3.742 8.789 -7.91 1 98.56 139 PHE B N 1
ATOM 2308 C CA . PHE B 1 139 ? 4.934 9.625 -7.91 1 98.56 139 PHE B CA 1
ATOM 2309 C C . PHE B 1 139 ? 6.051 8.977 -7.094 1 98.56 139 PHE B C 1
ATOM 2311 O O . PHE B 1 139 ? 5.82 8.516 -5.977 1 98.56 139 PHE B O 1
ATOM 2318 N N . ASP B 1 140 ? 7.211 8.93 -7.664 1 98.56 140 ASP B N 1
ATOM 2319 C CA . ASP B 1 140 ? 8.375 8.352 -6.996 1 98.56 140 ASP B CA 1
ATOM 2320 C C . ASP B 1 140 ? 9.469 9.398 -6.801 1 98.56 140 ASP B C 1
ATOM 2322 O O . ASP B 1 140 ? 9.586 10.336 -7.594 1 98.56 140 ASP B O 1
ATOM 2326 N N . LEU B 1 141 ? 10.148 9.328 -5.75 1 98.31 141 LEU B N 1
ATOM 2327 C CA . LEU B 1 141 ? 11.32 10.141 -5.457 1 98.31 141 LEU B CA 1
ATOM 2328 C C . LEU B 1 141 ? 12.492 9.273 -5.023 1 98.31 141 LEU B C 1
ATOM 2330 O O . LEU B 1 141 ? 12.383 8.492 -4.074 1 98.31 141 LEU B O 1
ATOM 2334 N N . ASN B 1 142 ? 13.594 9.25 -5.746 1 97.38 142 ASN B N 1
ATOM 2335 C CA . ASN B 1 142 ? 14.844 8.625 -5.32 1 97.38 142 ASN B CA 1
ATOM 2336 C C . ASN B 1 142 ? 15.648 9.547 -4.41 1 97.38 142 ASN B C 1
ATOM 2338 O O . ASN B 1 142 ? 15.992 10.664 -4.797 1 97.38 142 ASN B O 1
ATOM 2342 N N . ILE B 1 143 ? 15.875 9.047 -3.215 1 94.81 143 ILE B N 1
ATOM 2343 C CA . ILE B 1 143 ? 16.562 9.906 -2.26 1 94.81 143 ILE B CA 1
ATOM 2344 C C . ILE B 1 143 ? 18.016 9.461 -2.109 1 94.81 143 ILE B C 1
ATOM 2346 O O . ILE B 1 143 ? 18.297 8.258 -2.158 1 94.81 143 ILE B O 1
ATOM 2350 N N . ALA B 1 144 ? 19.016 10.359 -2.527 1 80.06 144 ALA B N 1
ATOM 2351 C CA . ALA B 1 144 ? 20.453 10.102 -2.488 1 80.06 144 ALA B CA 1
ATOM 2352 C C . ALA B 1 144 ? 20.938 9.922 -1.054 1 80.06 144 ALA B C 1
ATOM 2354 O O . ALA B 1 144 ? 20.359 10.469 -0.117 1 80.06 144 ALA B O 1
ATOM 2355 N N . ASP B 1 145 ? 21.953 9 -0.878 1 65.94 145 ASP B N 1
ATOM 2356 C CA . ASP B 1 145 ? 22.703 9.023 0.377 1 65.94 145 ASP B CA 1
ATOM 2357 C C . ASP B 1 145 ? 23.469 10.328 0.529 1 65.94 145 ASP B C 1
ATOM 2359 O O . ASP B 1 145 ? 23.844 10.961 -0.466 1 65.94 145 ASP B O 1
#

Sequence (290 aa):
MPLYFRDLKIEDAEAVTRLSDQLGYPATKAETELRVNSLLLHPDHCIIVAVIGETITGWIHAFYTIRLEADPFVEIGGLVVDENYRNQQIGEKLVEQVKEWALNKDVKKLRVRCQTKRTASHHFYQKTGFIQTKEQKVFDLNIADMPLYFRDLKIEDAEAVTRLSDQLGYPATKAETELRVNSLLLHPDHCIIVAVIGETITGWIHAFYTIRLEADPFVEIGGLVVDENYRNQQIGEKLVEQVKEWALNKDVKKLRVRCQTKRTASHHFYQKTGFIQTKEQKVFDLNIAD